Protein 4LJI (pdb70)

Organism: Thermosynechococcus vestitus (strain NIES-2133 / IAM M-273 / BP-1) (NCBI:txid197221)

InterPro domains:
  IPR009056 Cytochrome c-like domain [PS51007] (68-159)
  IPR016003 Photosystem II extrinsic protein V, cytochrome c-550 precursor-like [PIRSF005890] (13-166)
  IPR029490 Cytochrome c-550 domain [PF14495] (50-169)
  IPR036909 Cytochrome c-like domain superfamily [G3DSA:1.10.760.10] (35-175)
  IPR036909 Cytochrome c-like domain superfamily [SSF46626] (62-166)

Solvent-accessible surface area: 14105 Å² total; per-residue (Å²): 142,48,59,43,95,53,0,66,93,90,0,122,3,97,106,73,17,88,9,55,36,24,136,171,71,86,76,76,69,4,53,3,56,39,0,7,156,0,29,120,27,8,47,71,22,23,48,13,34,25,33,46,0,10,15,69,92,68,90,133,34,8,20,17,59,172,21,9,113,44,5,74,97,63,18,22,13,4,56,25,10,25,65,33,28,54,24,0,65,34,70,86,28,88,107,66,23,183,101,43,71,118,5,54,122,143,134,7,67,67,117,70,2,40,19,5,3,0,5,16,8,41,0,15,59,37,10,98,56,22,11,130,110,112,65,42,94,58,0,66,102,86,0,150,3,103,114,79,19,125,9,54,28,36,139,204,67,106,81,76,76,2,49,3,73,28,0,23,90,0,33,155,16,8,35,52,12,20,75,12,39,24,35,49,0,25,16,82,92,72,98,148,39,7,22,22,52,176,34,8,109,42,5,75,96,62,17,27,15,2,47,27,14,28,64,34,27,52,54,5,75,30,72,85,24,81,108,109,27,194,102,43,77,133,2,37,116,150,111,5,72,77,105,50,3,33,4,4,3,0,4,17,7,41,0,16,61,54,12,95,59,30,19,122

Structure (mmCIF, N/CA/C/O backbone):
data_4LJI
#
_entry.id   4LJI
#
_cell.length_a   38.421
_cell.length_b   38.430
_cell.length_c   47.779
_cell.angle_alpha   71.86
_cell.angle_beta   82.22
_cell.angle_gamma   69.38
#
_symmetry.space_group_name_H-M   'P 1'
#
loop_
_entity.id
_entity.type
_entity.pdbx_description
1 polymer 'Cytochrome c-550-like protein'
2 non-polymer 'HEME C'
3 non-polymer 'CHLORIDE ION'
4 water water
#
loop_
_atom_site.group_PDB
_atom_site.id
_atom_site.type_symbol
_atom_site.label_atom_id
_atom_site.label_alt_id
_atom_site.label_comp_id
_atom_site.label_asym_id
_atom_site.label_entity_id
_atom_site.label_seq_id
_atom_site.pdbx_PDB_ins_code
_atom_site.Cartn_x
_atom_site.Cartn_y
_atom_site.Cartn_z
_atom_site.occupancy
_atom_site.B_iso_or_equiv
_atom_site.auth_seq_id
_atom_site.auth_comp_id
_atom_site.auth_asym_id
_atom_site.auth_atom_id
_atom_site.pdbx_PDB_model_num
ATOM 1 N N . ALA A 1 2 ? -21.037 -8.931 5.698 1.00 46.47 2 ALA A N 1
ATOM 2 C CA . ALA A 1 2 ? -20.280 -7.888 5.014 1.00 43.28 2 ALA A CA 1
ATOM 3 C C . ALA A 1 2 ? -20.674 -6.501 5.508 1.00 45.46 2 ALA A C 1
ATOM 4 O O . ALA A 1 2 ? -20.065 -5.505 5.120 1.00 51.66 2 ALA A O 1
ATOM 6 N N . GLY A 1 3 ? -21.689 -6.440 6.371 1.00 48.48 3 GLY A N 1
ATOM 7 C CA . GLY A 1 3 ? -22.191 -5.176 6.889 1.00 44.77 3 GLY A CA 1
ATOM 8 C C . GLY A 1 3 ? -21.307 -4.561 7.962 1.00 41.39 3 GLY A C 1
ATOM 9 O O . GLY A 1 3 ? -20.916 -3.392 7.877 1.00 38.04 3 GLY A O 1
ATOM 10 N N . VAL A 1 4 ? -21.008 -5.345 8.991 1.00 36.59 4 VAL A N 1
ATOM 11 C CA . VAL A 1 4 ? -20.009 -4.951 9.979 1.00 34.49 4 VAL A CA 1
ATOM 12 C C . VAL A 1 4 ? -18.900 -5.995 10.009 1.00 31.88 4 VAL A C 1
ATOM 13 O O . VAL A 1 4 ? -19.156 -7.191 10.155 1.00 35.54 4 VAL A O 1
ATOM 17 N N . ASP A 1 5 ? -17.663 -5.553 9.869 1.00 30.17 5 ASP A N 1
ATOM 18 C CA A ASP A 1 5 ? -16.523 -6.470 9.877 0.37 29.33 5 ASP A CA 1
ATOM 19 C CA B ASP A 1 5 ? -16.561 -6.497 9.872 0.63 29.54 5 ASP A CA 1
ATOM 20 C C . ASP A 1 5 ? -16.176 -6.897 11.300 1.00 25.88 5 ASP A C 1
ATOM 21 O O . ASP A 1 5 ? -16.274 -6.104 12.230 1.00 27.28 5 ASP A O 1
ATOM 30 N N . ASN A 1 6 ? -15.767 -8.156 11.467 1.00 30.68 6 ASN A N 1
ATOM 31 C CA . ASN A 1 6 ? -15.428 -8.675 12.789 1.00 33.73 6 ASN A CA 1
ATOM 32 C C . ASN A 1 6 ? -14.343 -7.858 13.471 1.00 25.97 6 ASN A C 1
ATOM 33 O O . ASN A 1 6 ? -14.397 -7.651 14.675 1.00 27.37 6 ASN A O 1
ATOM 38 N N . TYR A 1 7 ? -13.377 -7.382 12.692 1.00 26.21 7 TYR A N 1
ATOM 39 C CA . TYR A 1 7 ? -12.290 -6.577 13.250 1.00 25.57 7 TYR A CA 1
ATOM 40 C C . TYR A 1 7 ? -12.814 -5.389 14.044 1.00 24.63 7 TYR A C 1
ATOM 41 O O . TYR A 1 7 ? -12.276 -5.044 15.085 1.00 23.65 7 TYR A O 1
ATOM 50 N N . VAL A 1 8 ? -13.876 -4.774 13.542 1.00 22.37 8 VAL A N 1
ATOM 51 C CA . VAL A 1 8 ? -14.496 -3.643 14.225 1.00 22.93 8 VAL A CA 1
ATOM 52 C C . VAL A 1 8 ? -15.203 -4.023 15.545 1.00 26.44 8 VAL A C 1
ATOM 53 O O . VAL A 1 8 ? -15.124 -3.300 16.554 1.00 24.01 8 VAL A O 1
ATOM 57 N N . ILE A 1 9 ? -15.917 -5.144 15.540 1.00 27.70 9 ILE A N 1
ATOM 58 C CA . ILE A 1 9 ? -16.578 -5.616 16.756 1.00 33.10 9 ILE A CA 1
ATOM 59 C C . ILE A 1 9 ? -15.558 -6.022 17.823 1.00 30.06 9 ILE A C 1
ATOM 60 O O . ILE A 1 9 ? -15.623 -5.553 18.958 1.00 30.66 9 ILE A O 1
ATOM 65 N N . GLN A 1 10 ? -14.614 -6.883 17.439 1.00 26.74 10 GLN A N 1
ATOM 66 C CA . GLN A 1 10 ? -13.698 -7.531 18.382 1.00 31.76 10 GLN A CA 1
ATOM 67 C C . GLN A 1 10 ? -12.447 -6.714 18.722 1.00 30.01 10 GLN A C 1
ATOM 68 O O . GLN A 1 10 ? -11.963 -6.742 19.857 1.00 38.16 10 GLN A O 1
ATOM 74 N N . TYR A 1 11 ? -11.925 -5.978 17.754 1.00 26.15 11 TYR A N 1
ATOM 75 C CA . TYR A 1 11 ? -10.669 -5.286 17.966 1.00 27.88 11 TYR A CA 1
ATOM 76 C C . TYR A 1 11 ? -10.828 -3.776 18.131 1.00 23.76 11 TYR A C 1
ATOM 77 O O . TYR A 1 11 ? -10.067 -3.145 18.865 1.00 21.96 11 TYR A O 1
ATOM 86 N N . LEU A 1 12 ? -11.825 -3.189 17.473 1.00 23.69 12 LEU A N 1
ATOM 87 C CA . LEU A 1 12 ? -12.165 -1.796 17.745 1.00 21.01 12 LEU A CA 1
ATOM 88 C C . LEU A 1 12 ? -13.234 -1.656 18.821 1.00 25.20 12 LEU A C 1
ATOM 89 O O . LEU A 1 12 ? -13.540 -0.538 19.251 1.00 25.14 12 LEU A O 1
ATOM 94 N N . LYS A 1 13 ? -13.799 -2.788 19.244 1.00 27.16 13 LYS A N 1
ATOM 95 C CA . LYS A 1 13 ? -14.801 -2.831 20.312 1.00 27.35 13 LYS A CA 1
ATOM 96 C C . LYS A 1 13 ? -15.937 -1.839 20.088 1.00 26.02 13 LYS A C 1
ATOM 97 O O . LYS A 1 13 ? -16.267 -1.057 20.975 1.00 28.75 13 LYS A O 1
ATOM 103 N N . VAL A 1 14 ? -16.508 -1.873 18.889 1.00 24.94 14 VAL A N 1
ATOM 104 C CA . VAL A 1 14 ? -17.637 -1.014 18.539 1.00 27.29 14 VAL A CA 1
ATOM 105 C C . VAL A 1 14 ? -18.742 -1.873 17.925 1.00 33.49 14 VAL A C 1
ATOM 106 O O . VAL A 1 14 ? -18.582 -2.411 16.827 1.00 31.85 14 VAL A O 1
ATOM 110 N N . THR A 1 15 ? -19.853 -2.021 18.652 1.00 36.32 15 THR A N 1
ATOM 111 C CA . THR A 1 15 ? -20.967 -2.852 18.197 1.00 37.95 15 THR A CA 1
ATOM 112 C C . THR A 1 15 ? -22.084 -1.967 17.663 1.00 35.88 15 THR A C 1
ATOM 113 O O . THR A 1 15 ? -22.677 -2.253 16.624 1.00 35.29 15 THR A O 1
ATOM 117 N N . ASP A 1 16 ? -22.351 -0.886 18.392 1.00 35.74 16 ASP A N 1
ATOM 118 C CA . ASP A 1 16 ? -23.381 0.083 18.033 1.00 34.79 16 ASP A CA 1
ATOM 119 C C . ASP A 1 16 ? -22.758 1.348 17.448 1.00 26.58 16 ASP A C 1
ATOM 120 O O . ASP A 1 16 ? -22.646 1.516 16.231 1.00 24.67 16 ASP A O 1
ATOM 125 N N . THR A 1 17 ? -22.398 2.260 18.341 1.00 30.41 17 THR A N 1
ATOM 126 C CA . THR A 1 17 ? -21.787 3.514 17.954 1.00 20.38 17 THR A CA 1
ATOM 127 C C . THR A 1 17 ? -20.626 3.812 18.874 1.00 19.76 17 THR A C 1
ATOM 128 O O . THR A 1 17 ? -20.476 3.205 19.932 1.00 24.78 17 THR A O 1
ATOM 132 N N . VAL A 1 18 ? -19.833 4.793 18.479 1.00 19.11 18 VAL A N 1
ATOM 133 C CA . VAL A 1 18 ? -18.714 5.263 19.274 1.00 19.00 18 VAL A CA 1
ATOM 134 C C . VAL A 1 18 ? -18.691 6.770 19.055 1.00 23.57 18 VAL A C 1
ATOM 135 O O . VAL A 1 18 ? -19.146 7.251 18.012 1.00 23.96 18 VAL A O 1
ATOM 139 N N . GLU A 1 19 ? -18.172 7.515 20.031 1.00 22.33 19 GLU A N 1
ATOM 140 C CA . GLU A 1 19 ? -18.038 8.961 19.897 1.00 19.89 19 GLU A CA 1
ATOM 141 C C . GLU A 1 19 ? -16.583 9.345 19.718 1.00 18.69 19 GLU A C 1
ATOM 142 O O . GLU A 1 19 ? -15.747 9.001 20.575 1.00 20.92 19 GLU A O 1
ATOM 148 N N . LEU A 1 20 ? -16.255 10.042 18.623 1.00 18.61 20 LEU A N 1
ATOM 149 C CA . LEU A 1 20 ? -14.848 10.396 18.381 1.00 19.98 20 LEU A CA 1
ATOM 150 C C . LEU A 1 20 ? -14.630 11.885 18.284 1.00 17.46 20 LEU A C 1
ATOM 151 O O . LEU A 1 20 ? -15.501 12.612 17.812 1.00 21.70 20 LEU A O 1
ATOM 156 N N . PRO A 1 21 ? -13.468 12.360 18.772 1.00 21.25 21 PRO A N 1
ATOM 157 C CA . PRO A 1 21 ? -13.189 13.797 18.766 1.00 25.42 21 PRO A CA 1
ATOM 158 C C . PRO A 1 21 ? -13.229 14.348 17.365 1.00 22.94 21 PRO A C 1
ATOM 159 O O . PRO A 1 21 ? -12.419 13.964 16.506 1.00 19.19 2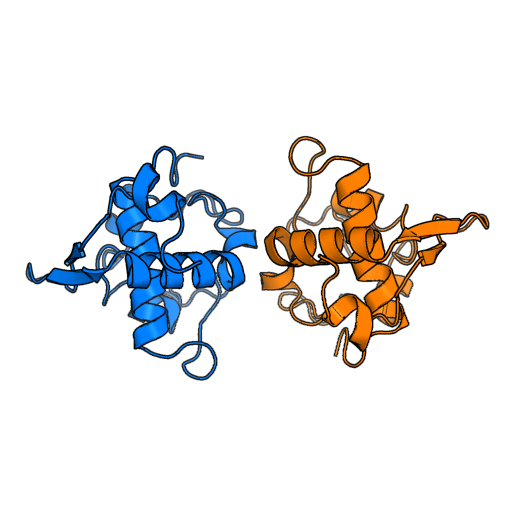1 PRO A O 1
ATOM 163 N N . VAL A 1 22 ? -14.135 15.269 17.133 1.00 24.36 22 VAL A N 1
ATOM 164 C CA . VAL A 1 22 ? -14.269 15.804 15.803 1.00 20.97 22 VAL A CA 1
ATOM 165 C C . VAL A 1 22 ? -13.380 17.042 15.634 1.00 20.34 22 VAL A C 1
ATOM 166 O O . VAL A 1 22 ? -12.885 17.306 14.545 1.00 23.70 22 VAL A O 1
ATOM 170 N N . ASN A 1 23 ? -13.123 17.760 16.726 1.00 18.97 23 ASN A N 1
ATOM 171 C CA . ASN A 1 23 ? -12.202 18.897 16.715 1.00 24.83 23 ASN A CA 1
ATOM 172 C C . ASN A 1 23 ? -11.547 19.126 18.065 1.00 29.51 23 ASN A C 1
ATOM 173 O O . ASN A 1 23 ? -11.832 18.416 19.028 1.00 32.14 23 ASN A O 1
ATOM 178 N N . ASP A 1 24 ? -10.702 20.149 18.153 1.00 37.30 24 ASP A N 1
ATOM 179 C CA . ASP A 1 24 ? -9.936 20.359 19.382 1.00 42.24 24 ASP A CA 1
ATOM 180 C C . ASP A 1 24 ? -10.715 20.970 20.561 1.00 48.44 24 ASP A C 1
ATOM 181 O O . ASP A 1 24 ? -10.190 21.039 21.668 1.00 53.33 24 ASP A O 1
ATOM 186 N N . ARG A 1 25 ? -11.959 21.390 20.338 1.00 49.45 25 ARG A N 1
ATOM 187 C CA . ARG A 1 25 ? -12.737 22.019 21.409 1.00 50.19 25 ARG A CA 1
ATOM 188 C C . ARG A 1 25 ? -13.746 21.084 22.085 1.00 55.71 25 ARG A C 1
ATOM 189 O O . ARG A 1 25 ? -14.854 21.502 22.445 1.00 59.48 25 ARG A O 1
ATOM 197 N N . GLY A 1 26 ? -13.352 19.824 22.260 1.00 54.72 26 GLY A N 1
ATOM 198 C CA . GLY A 1 26 ? -14.116 18.878 23.058 1.00 53.48 26 GLY A CA 1
ATOM 199 C C . GLY A 1 26 ? -15.330 18.242 22.400 1.00 50.02 26 GLY A C 1
ATOM 200 O O . GLY A 1 26 ? -16.028 17.440 23.024 1.00 53.53 26 GLY A O 1
ATOM 201 N N . GLU A 1 27 ? -15.591 18.587 21.144 1.00 38.45 27 GLU A N 1
ATOM 202 C CA . GLU A 1 27 ? -16.777 18.076 20.461 1.00 35.82 27 GLU A CA 1
ATOM 203 C C . GLU A 1 27 ? -16.535 16.709 19.827 1.00 29.81 27 GLU A C 1
ATOM 204 O O . GLU A 1 27 ? -15.483 16.467 19.244 1.00 30.32 27 GLU A O 1
ATOM 210 N N . THR A 1 28 ? -17.521 15.825 19.948 1.00 30.30 28 THR A N 1
ATOM 211 C CA . THR A 1 28 ? -17.440 14.504 19.354 1.00 30.15 28 THR A C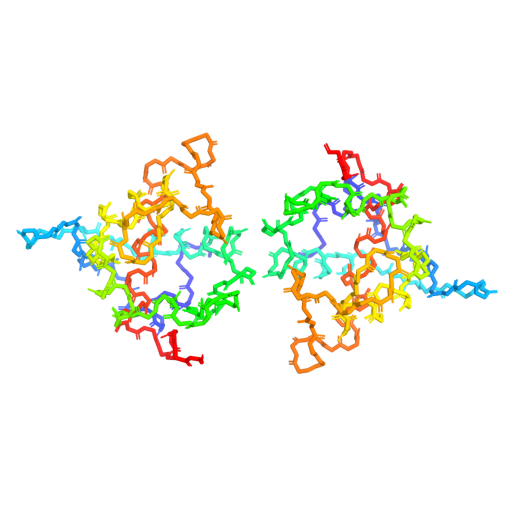A 1
ATOM 212 C C . THR A 1 28 ? -18.493 14.292 18.272 1.00 30.82 28 THR A C 1
ATOM 213 O O . THR A 1 28 ? -19.510 14.942 18.243 1.00 26.82 28 THR A O 1
ATOM 217 N N . LYS A 1 29 ? -18.219 13.354 17.383 1.00 24.77 29 LYS A N 1
ATOM 218 C CA . LYS A 1 29 ? -19.158 12.947 16.357 1.00 22.45 29 LYS A CA 1
ATOM 219 C C . LYS A 1 29 ? -19.449 11.470 16.526 1.00 21.31 29 LYS A C 1
ATOM 220 O O . LYS A 1 29 ? -18.548 10.677 16.874 1.00 20.66 29 LYS A O 1
ATOM 226 N N . THR A 1 30 ? -20.678 11.091 16.235 1.00 21.58 30 THR A N 1
ATOM 227 C CA . THR A 1 30 ? -21.132 9.723 16.391 1.00 26.06 30 THR A CA 1
ATOM 228 C C . THR A 1 30 ? -20.834 8.891 15.133 1.00 28.16 30 THR A C 1
ATOM 229 O O . THR A 1 30 ? -21.329 9.211 14.047 1.00 28.16 30 THR A O 1
ATOM 233 N N . PHE A 1 31 ? -20.024 7.839 15.282 1.00 25.67 31 PHE A N 1
ATOM 234 C CA . PHE A 1 31 ? -19.782 6.888 14.196 1.00 22.02 31 PHE A CA 1
ATOM 235 C C . PHE A 1 31 ? -20.323 5.513 14.537 1.00 25.77 31 PHE A C 1
ATOM 236 O O . PHE A 1 31 ? -20.167 5.024 15.661 1.00 25.68 31 PHE A O 1
ATOM 244 N N . THR A 1 32 ? -20.941 4.878 13.548 1.00 25.14 32 THR A N 1
ATOM 245 C CA . THR A 1 32 ? -21.505 3.551 13.743 1.00 21.94 32 THR A CA 1
ATOM 246 C C . THR A 1 32 ? -20.469 2.503 13.396 1.00 19.88 32 THR A C 1
ATOM 247 O O . THR A 1 32 ? -19.449 2.820 12.813 1.00 18.83 32 THR A O 1
ATOM 251 N N . ALA A 1 33 ? -20.749 1.256 13.759 1.00 18.50 33 ALA A N 1
ATOM 252 C CA . ALA A 1 33 ? -19.896 0.127 13.425 1.00 17.89 33 ALA A CA 1
ATOM 253 C C . ALA A 1 33 ? -19.760 -0.053 11.903 1.00 20.16 33 ALA A C 1
ATOM 254 O O . ALA A 1 33 ? -18.697 -0.439 11.373 1.00 24.26 33 ALA A O 1
ATOM 256 N N . VAL A 1 34 ? -20.834 0.252 11.189 1.00 21.45 34 VAL A N 1
ATOM 257 C CA . VAL A 1 34 ? -20.816 0.219 9.739 1.00 23.79 34 VAL A CA 1
ATOM 258 C C . VAL A 1 34 ? -19.907 1.309 9.151 1.00 24.24 34 VAL A C 1
ATOM 259 O O . VAL A 1 34 ? -19.131 1.044 8.234 1.00 21.24 34 VAL A O 1
ATOM 263 N N . ASP A 1 35 ? -19.970 2.515 9.713 1.00 17.94 35 ASP A N 1
ATOM 264 C CA . ASP A 1 35 ? -19.052 3.590 9.347 1.00 16.31 35 ASP A CA 1
ATOM 265 C C . ASP A 1 35 ? -17.582 3.133 9.484 1.00 18.91 35 ASP A C 1
ATOM 266 O O . ASP A 1 35 ? -16.776 3.392 8.613 1.00 17.38 35 ASP A O 1
ATOM 271 N N . LEU A 1 36 ? -17.236 2.530 10.621 1.00 18.83 36 LEU A N 1
ATOM 272 C CA . LEU A 1 36 ? -15.849 2.111 10.866 1.00 16.33 36 LEU A CA 1
ATOM 273 C C . LEU A 1 36 ? -15.452 0.958 9.968 1.00 19.27 36 LEU A C 1
ATOM 274 O O . LEU A 1 36 ? -14.295 0.861 9.569 1.00 16.87 36 LEU A O 1
ATOM 279 N N . THR A 1 37 ? -16.407 0.085 9.641 1.00 16.37 37 THR A N 1
ATOM 280 C CA . THR A 1 37 ? -16.156 -0.979 8.670 1.00 16.82 37 THR A CA 1
ATOM 281 C C . THR A 1 37 ? -15.834 -0.403 7.312 1.00 16.89 37 THR A C 1
ATOM 282 O O . THR A 1 37 ? -14.928 -0.903 6.608 1.00 14.29 37 THR A O 1
ATOM 286 N N . ARG A 1 38 ? -16.535 0.672 6.951 1.00 18.13 38 ARG A N 1
ATOM 287 C CA . ARG A 1 38 ? -16.294 1.317 5.654 1.00 16.75 38 ARG A CA 1
ATOM 288 C C . ARG A 1 38 ? -14.944 2.031 5.636 1.00 13.26 38 ARG A C 1
ATOM 289 O O . ARG A 1 38 ? -14.180 1.990 4.658 1.00 14.67 38 ARG A O 1
ATOM 297 N N . GLY A 1 39 ? -14.586 2.597 6.785 1.00 13.12 39 GLY A N 1
ATOM 298 C CA . GLY A 1 39 ? -13.319 3.287 6.934 1.00 12.51 39 GLY A CA 1
ATOM 299 C C . GLY A 1 39 ? -12.165 2.288 6.876 1.00 11.92 39 GLY A C 1
ATOM 300 O O . GLY A 1 39 ? -11.115 2.560 6.243 1.00 14.80 39 GLY A O 1
ATOM 301 N N . LYS A 1 40 ? -12.354 1.120 7.504 1.00 14.14 40 LYS A N 1
ATOM 302 C CA . LYS A 1 40 ? -11.354 0.024 7.470 1.00 13.46 40 LYS A CA 1
ATOM 303 C C . LYS A 1 40 ? -11.111 -0.415 6.036 1.00 15.49 40 LYS A C 1
ATOM 304 O O . LYS A 1 40 ? -9.971 -0.514 5.590 1.00 13.19 40 LYS A O 1
ATOM 310 N N . ARG A 1 41 ? -12.197 -0.622 5.302 1.00 15.19 41 ARG A N 1
ATOM 311 C CA . ARG A 1 41 ? -12.072 -1.004 3.902 1.00 17.60 41 ARG A CA 1
ATOM 312 C C . ARG A 1 41 ? -11.295 0.042 3.094 1.00 18.92 41 ARG A C 1
ATOM 313 O O . ARG A 1 41 ? -10.453 -0.297 2.269 1.00 18.35 41 ARG A O 1
ATOM 321 N N . LEU A 1 42 ? -11.580 1.325 3.313 1.00 11.84 42 LEU A N 1
ATOM 322 C CA . LEU A 1 42 ? -10.814 2.366 2.649 1.00 11.16 42 LEU A CA 1
ATOM 323 C C . LEU A 1 42 ? -9.346 2.344 3.026 1.00 17.49 42 LEU A C 1
ATOM 324 O O . LEU A 1 42 ? -8.486 2.607 2.205 1.00 15.16 42 LEU A O 1
ATOM 329 N N . PHE A 1 43 ? -9.050 2.035 4.283 1.00 15.39 43 PHE A N 1
ATOM 330 C CA . PHE A 1 43 ? -7.671 1.984 4.706 1.00 16.42 43 PHE A CA 1
ATOM 331 C C . PHE A 1 43 ? -6.968 0.807 4.007 1.00 14.20 43 PHE A C 1
ATOM 332 O O . PHE A 1 43 ? -5.855 0.936 3.524 1.00 15.07 43 PHE A O 1
ATOM 340 N N . GLU A 1 44 ? -7.628 -0.346 4.013 1.00 15.14 44 GLU A N 1
ATOM 341 C CA . GLU A 1 44 ? -7.053 -1.549 3.407 1.00 17.00 44 GLU A CA 1
ATOM 342 C C . GLU A 1 44 ? -6.790 -1.346 1.930 1.00 20.72 44 GLU A C 1
ATOM 343 O O . GLU A 1 44 ? -5.854 -1.934 1.392 1.00 22.04 44 GLU A O 1
ATOM 349 N N . GLU A 1 45 ? -7.602 -0.515 1.272 1.00 20.05 45 GLU A N 1
ATOM 350 C CA . GLU A 1 45 ? -7.472 -0.343 -0.174 1.00 21.22 45 GLU A CA 1
ATOM 351 C C . GLU A 1 45 ? -6.455 0.711 -0.580 1.00 25.78 45 GLU A C 1
ATOM 352 O O . GLU A 1 45 ? -5.841 0.619 -1.652 1.00 24.18 45 GLU A O 1
ATOM 358 N N . ASN A 1 46 ? -6.233 1.689 0.289 1.00 15.61 46 ASN A N 1
ATOM 359 C CA . ASN A 1 46 ? -5.498 2.885 -0.099 1.00 13.81 46 ASN A CA 1
ATOM 360 C C . ASN A 1 46 ? -4.232 3.166 0.672 1.00 13.47 46 ASN A C 1
ATOM 361 O O . ASN A 1 46 ? -3.430 4.006 0.237 1.00 14.72 46 ASN A O 1
ATOM 366 N N . CYS A 1 47 ? -4.093 2.544 1.839 1.00 15.30 47 CYS A N 1
ATOM 367 C CA . CYS A 1 47 ? -3.082 2.983 2.800 1.00 13.45 47 CYS A CA 1
ATOM 368 C C . CYS A 1 47 ? -2.205 1.859 3.334 1.00 14.38 47 CYS A C 1
ATOM 369 O O . CYS A 1 47 ? -1.171 2.114 3.968 1.00 13.57 47 CYS A O 1
ATOM 372 N N . LYS A 1 48 ? -2.641 0.623 3.127 1.00 15.59 48 LYS A N 1
ATOM 373 C CA . LYS A 1 48 ? -2.036 -0.520 3.819 1.00 15.59 48 LYS A CA 1
ATOM 374 C C . LYS A 1 48 ? -0.603 -0.872 3.399 1.00 13.87 48 LYS A C 1
ATOM 375 O O . LYS A 1 48 ? 0.109 -1.501 4.160 1.00 18.57 48 LYS A O 1
ATOM 381 N N . ASN A 1 49 ? -0.182 -0.497 2.194 1.00 16.10 49 ASN A N 1
ATOM 382 C CA . ASN A 1 49 ? 1.189 -0.845 1.798 1.00 17.79 49 ASN A CA 1
ATOM 383 C C . ASN A 1 49 ? 2.186 -0.165 2.743 1.00 14.88 49 ASN A C 1
ATOM 384 O O . ASN A 1 49 ? 3.238 -0.699 3.014 1.00 14.33 49 ASN A O 1
ATOM 389 N N . CYS A 1 50 ? 1.856 1.052 3.221 1.00 12.06 50 CYS A N 1
ATOM 390 C CA . CYS A 1 50 ? 2.783 1.795 4.059 1.00 10.37 50 CYS A CA 1
ATOM 391 C C . CYS A 1 50 ? 2.446 1.773 5.527 1.00 10.69 50 CYS A C 1
ATOM 392 O O . CYS A 1 50 ? 3.298 2.045 6.375 1.00 12.13 50 CYS A O 1
ATOM 395 N N . HIS A 1 51 ? 1.184 1.491 5.831 1.00 14.79 51 HIS A N 1
ATOM 396 C CA . HIS A 1 51 ? 0.711 1.735 7.210 1.00 10.87 51 HIS A CA 1
ATOM 397 C C . HIS A 1 51 ? 0.108 0.498 7.807 1.00 19.77 51 HIS A C 1
ATOM 398 O O . HIS A 1 51 ? -0.646 0.575 8.777 1.00 14.82 51 HIS A O 1
ATOM 405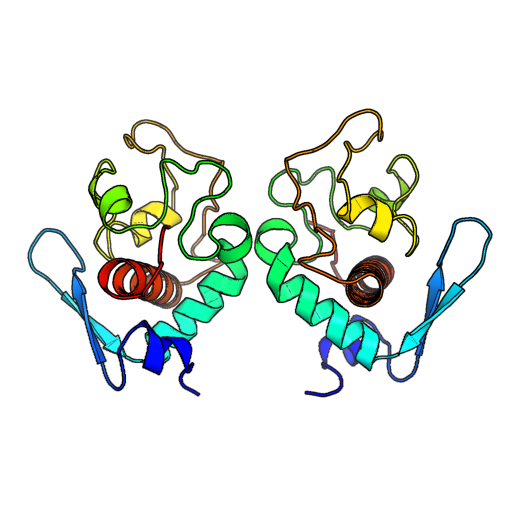 N N . VAL A 1 52 ? 0.429 -0.654 7.231 1.00 15.50 52 VAL A N 1
ATOM 406 C CA . VAL A 1 52 ? 0.011 -1.934 7.829 1.00 15.73 52 VAL A CA 1
ATOM 407 C C . VAL A 1 52 ? 0.201 -1.988 9.354 1.00 17.65 52 VAL A C 1
ATOM 408 O O . VAL A 1 52 ? 1.253 -1.631 9.883 1.00 19.18 52 VAL A O 1
ATOM 412 N N . GLY A 1 53 ? -0.877 -2.375 10.036 1.00 19.03 53 GLY A N 1
ATOM 413 C CA . GLY A 1 53 ? -0.931 -2.417 11.494 1.00 19.25 53 GLY A CA 1
ATOM 414 C C . GLY A 1 53 ? -0.646 -1.137 12.243 1.00 16.49 53 GLY A C 1
ATOM 415 O O . GLY A 1 53 ? -0.275 -1.179 13.430 1.00 15.84 53 GLY A O 1
ATOM 416 N N . GLY A 1 54 ? -0.822 0.005 11.580 1.00 18.22 54 GLY A N 1
ATOM 417 C CA . GLY A 1 54 ? -0.560 1.281 12.221 1.00 14.96 54 GLY A CA 1
ATOM 418 C C . GLY A 1 54 ? 0.881 1.742 12.202 1.00 18.28 54 GLY A C 1
ATOM 419 O O . GLY A 1 54 ? 1.203 2.812 12.716 1.00 19.55 54 GLY A O 1
ATOM 420 N N . SER A 1 55 ? 1.751 0.941 11.600 1.00 17.80 55 SER A N 1
ATOM 421 C CA . SER A 1 55 ? 3.122 1.367 11.388 1.00 19.57 55 SER A CA 1
ATOM 422 C C . SER A 1 55 ? 3.192 2.459 10.318 1.00 16.92 55 SER A C 1
ATOM 423 O O . SER A 1 55 ? 2.180 2.829 9.705 1.00 16.79 55 SER A O 1
ATOM 426 N N . THR A 1 56 ? 4.402 2.969 10.100 1.00 18.07 56 THR A N 1
ATOM 427 C CA . THR A 1 56 ? 4.706 3.742 8.906 1.00 15.92 56 THR A CA 1
ATOM 428 C C . THR A 1 56 ? 6.003 3.195 8.331 1.00 15.60 56 THR A C 1
ATOM 429 O O . THR A 1 56 ? 7.065 3.538 8.808 1.00 21.54 56 THR A O 1
ATOM 433 N N . LEU A 1 57 ? 5.898 2.365 7.311 1.00 15.77 57 LEU A N 1
ATOM 434 C CA . LEU A 1 57 ? 7.075 1.623 6.837 1.00 19.77 57 LEU A CA 1
ATOM 435 C C . LEU A 1 57 ? 8.214 2.538 6.339 1.00 20.51 57 LEU A C 1
ATOM 436 O O . LEU A 1 57 ? 9.386 2.306 6.680 1.00 21.24 57 LEU A O 1
ATOM 441 N N . PRO A 1 58 ? 7.889 3.586 5.557 1.00 22.03 58 PRO A N 1
ATOM 442 C CA . PRO A 1 58 ? 8.995 4.433 5.082 1.00 20.28 58 PRO A CA 1
ATOM 443 C C . PRO A 1 58 ? 9.532 5.465 6.078 1.00 24.22 58 PRO A C 1
ATOM 444 O O . PRO A 1 58 ? 10.584 6.054 5.829 1.00 30.53 58 PRO A O 1
ATOM 448 N N . ASN A 1 59 ? 8.821 5.703 7.175 1.00 21.83 59 ASN A N 1
ATOM 449 C CA . ASN A 1 59 ? 9.372 6.494 8.274 1.00 20.71 59 ASN A CA 1
ATOM 450 C C . ASN A 1 59 ? 8.763 6.043 9.593 1.00 23.14 59 ASN A C 1
ATOM 451 O O . ASN A 1 59 ? 7.776 6.618 10.042 1.00 22.92 59 ASN A O 1
ATOM 456 N N . PRO A 1 60 ? 9.330 4.998 10.211 1.00 22.00 60 PRO A N 1
ATOM 457 C CA . PRO A 1 60 ? 8.703 4.418 11.411 1.00 25.37 60 PRO A CA 1
ATOM 458 C C . PRO A 1 60 ? 8.613 5.360 12.630 1.00 17.42 60 PRO A C 1
ATOM 459 O O . PRO A 1 60 ? 7.840 5.092 13.558 1.00 23.03 60 PRO A O 1
ATOM 463 N N . LEU A 1 61 ? 9.350 6.466 12.595 1.00 21.50 61 LEU A N 1
ATOM 464 C CA . LEU A 1 61 ? 9.317 7.482 13.660 1.00 20.42 61 LEU A CA 1
ATOM 465 C C . LEU A 1 61 ? 8.017 8.309 13.629 1.00 19.92 61 LEU A C 1
ATOM 466 O O . LEU A 1 61 ? 7.635 8.946 14.616 1.00 22.82 61 LEU A O 1
ATOM 471 N N . VAL A 1 62 ? 7.330 8.285 12.498 1.00 20.20 62 VAL A N 1
ATOM 472 C CA . VAL A 1 62 ? 6.043 8.978 12.369 1.00 22.15 62 VAL A CA 1
ATOM 473 C C . VAL A 1 62 ? 4.927 7.959 12.039 1.00 16.33 62 VAL A C 1
ATOM 474 O O . VAL A 1 62 ? 4.433 7.889 10.898 1.00 18.11 62 VAL A O 1
ATOM 478 N N . SER A 1 63 ? 4.535 7.174 13.048 1.00 14.40 63 SER A N 1
ATOM 479 C CA . SER A 1 63 ? 3.575 6.090 12.868 1.00 14.26 63 SER A CA 1
ATOM 480 C C . SER A 1 63 ? 2.133 6.572 13.059 1.00 16.13 63 SER A C 1
ATOM 481 O O . SER A 1 63 ? 1.902 7.775 13.270 1.00 13.75 63 SER A O 1
ATOM 484 N N . LEU A 1 64 ? 1.175 5.641 13.003 1.00 15.46 64 LEU A N 1
ATOM 485 C CA . LEU A 1 64 ? -0.222 5.970 13.267 1.00 14.66 64 LEU A CA 1
ATOM 486 C C . LEU A 1 64 ? -0.604 5.687 14.711 1.00 12.21 64 LEU A C 1
ATOM 487 O O . LEU A 1 64 ? -1.791 5.595 15.052 1.00 13.93 64 LEU A O 1
ATOM 492 N N . SER A 1 65 ? 0.405 5.552 15.584 1.00 13.66 65 SER A N 1
ATOM 493 C CA . SER A 1 65 ? 0.102 5.350 16.997 0.82 13.26 65 SER A CA 1
ATOM 494 C C . SER A 1 65 ? -0.538 6.605 17.562 1.00 14.41 65 SER A C 1
ATOM 495 O O . SER A 1 65 ? -0.277 7.706 17.032 1.00 15.10 65 SER A O 1
ATOM 498 N N . LEU A 1 66 ? -1.346 6.479 18.622 1.00 17.83 66 LEU A N 1
ATOM 499 C CA . LEU A 1 66 ? -1.988 7.664 19.212 1.00 18.62 66 LEU A CA 1
ATOM 500 C C . LEU A 1 66 ? -0.941 8.648 19.719 1.00 17.20 66 LEU A C 1
ATOM 501 O O . LEU A 1 66 ? -1.100 9.855 19.591 1.00 17.40 66 LEU A O 1
ATOM 506 N N . LYS A 1 67 ? 0.146 8.118 20.284 1.00 19.49 67 LYS A N 1
ATOM 507 C CA . LYS A 1 67 ? 1.262 8.957 20.712 1.00 18.81 67 LYS A CA 1
ATOM 508 C C . LYS A 1 67 ? 1.812 9.823 19.572 1.00 18.20 67 LYS A C 1
ATOM 509 O O . LYS A 1 67 ? 2.001 11.040 19.727 1.00 18.58 67 LYS A O 1
ATOM 515 N N . ASP A 1 68 ? 2.062 9.210 18.418 1.00 16.71 68 ASP A N 1
ATOM 516 C CA . ASP A 1 68 ? 2.675 9.914 17.300 1.00 15.33 68 ASP A CA 1
ATOM 517 C C . ASP A 1 68 ? 1.671 10.911 16.693 1.00 14.47 68 ASP A C 1
ATOM 518 O O . ASP A 1 68 ? 2.014 12.050 16.397 1.00 17.67 68 ASP A O 1
ATOM 523 N N . LEU A 1 69 ? 0.428 10.481 16.577 1.00 14.67 69 LEU A N 1
ATOM 524 C CA . LEU A 1 69 ? -0.615 11.377 16.107 1.00 15.50 69 LEU A CA 1
ATOM 525 C C . LEU A 1 69 ? -0.757 12.598 16.992 1.00 14.90 69 LEU A C 1
ATOM 526 O O . LEU A 1 69 ? -0.831 13.731 16.492 1.00 17.08 69 LEU A O 1
ATOM 531 N N . LYS A 1 70 ? -0.781 12.394 18.309 1.00 16.94 70 LYS A N 1
ATOM 532 C CA . LYS A 1 70 ? -0.977 13.527 19.214 1.00 15.18 70 LYS A CA 1
ATOM 533 C C . LYS A 1 70 ? 0.229 14.467 19.263 1.00 19.77 70 LYS A C 1
ATOM 534 O O . LYS A 1 70 ? 0.092 15.623 19.692 1.00 19.41 70 LYS A O 1
ATOM 540 N N . GLY A 1 71 ? 1.394 13.973 18.843 1.00 20.65 71 GLY A N 1
ATOM 541 C CA . GLY A 1 71 ? 2.615 14.763 18.874 1.00 19.85 71 GLY A CA 1
ATOM 542 C C . GLY A 1 71 ? 2.879 15.530 17.599 1.00 21.98 71 GLY A C 1
ATOM 543 O O . GLY A 1 71 ? 3.874 16.245 17.492 1.00 23.91 71 GLY A O 1
ATOM 544 N N . ALA A 1 72 ? 1.985 15.395 16.622 1.00 18.67 72 ALA A N 1
ATOM 545 C CA . ALA A 1 72 ? 2.125 16.148 15.378 1.00 16.52 72 ALA A CA 1
ATOM 546 C C . ALA A 1 72 ? 1.727 17.606 15.586 1.00 19.53 72 ALA A C 1
ATOM 547 O O . ALA A 1 72 ? 1.120 17.945 16.595 1.00 21.23 72 ALA A O 1
ATOM 549 N N . THR A 1 73 ? 2.108 18.468 14.650 1.00 25.98 73 THR A N 1
ATOM 550 C CA . THR A 1 73 ? 1.788 19.887 14.783 1.00 26.62 73 THR A CA 1
ATOM 551 C C . THR A 1 73 ? 0.946 20.350 13.606 1.00 25.19 73 THR A C 1
ATOM 552 O O . THR A 1 73 ? 1.380 20.306 12.469 1.00 24.49 73 THR A O 1
ATOM 556 N N . PRO A 1 74 ? -0.303 20.724 13.866 1.00 21.55 74 PRO A N 1
ATOM 557 C CA . PRO A 1 74 ? -1.007 20.542 15.131 1.00 19.86 74 PRO A CA 1
ATOM 558 C C . PRO A 1 74 ? -1.302 19.047 15.294 1.00 18.60 74 PRO A C 1
ATOM 559 O O . PRO A 1 74 ? -1.049 18.269 14.334 1.00 17.27 74 PRO A O 1
ATOM 563 N N . PRO A 1 75 ? -1.772 18.634 16.481 1.00 17.92 75 PRO A N 1
ATOM 564 C CA . PRO A 1 75 ? -2.068 17.204 16.719 1.00 15.64 75 PRO A CA 1
ATOM 565 C C . PRO A 1 75 ? -3.084 16.581 15.754 1.00 17.26 75 PRO A C 1
ATOM 566 O O . PRO A 1 75 ? -4.027 17.257 15.331 1.00 19.10 75 PRO A O 1
ATOM 570 N N . ARG A 1 76 ? -2.843 15.315 15.393 1.00 16.44 76 ARG A N 1
ATOM 571 C CA . ARG A 1 76 ? -3.613 14.598 14.380 1.00 13.72 76 ARG A CA 1
ATOM 572 C C . ARG A 1 76 ? -4.498 13.567 15.056 1.00 13.50 76 ARG A C 1
ATOM 573 O O . ARG A 1 76 ? -4.536 12.378 14.702 1.00 13.04 76 ARG A O 1
ATOM 581 N N . ASP A 1 77 ? -5.216 14.047 16.069 1.00 17.41 77 ASP A N 1
ATOM 582 C CA . ASP A 1 77 ? -6.012 13.191 16.939 1.00 15.84 77 ASP A CA 1
ATOM 583 C C . ASP A 1 77 ? -7.496 13.526 16.933 1.00 17.36 77 ASP A C 1
ATOM 584 O O . ASP A 1 77 ? -8.221 13.214 17.888 1.00 15.70 77 ASP A O 1
ATOM 589 N N . THR A 1 78 ? -7.951 14.155 15.844 1.00 17.41 78 THR A N 1
ATOM 590 C CA . THR A 1 78 ? -9.364 14.492 15.663 1.00 15.59 78 THR A CA 1
ATOM 591 C C . THR A 1 78 ? -9.753 14.221 14.230 1.00 16.66 78 THR A C 1
ATOM 592 O O . THR A 1 78 ? -8.878 14.140 13.367 1.00 15.53 78 THR A O 1
ATOM 596 N N . ILE A 1 79 ? -11.048 14.062 13.964 1.00 14.77 79 ILE A N 1
ATOM 597 C CA . ILE A 1 79 ? -11.516 13.857 12.589 1.00 15.70 79 ILE A CA 1
ATOM 598 C C . ILE A 1 79 ? -11.075 15.006 11.677 1.00 14.95 79 ILE A C 1
ATOM 599 O O . ILE A 1 79 ? -10.559 14.772 10.579 1.00 14.60 79 ILE A O 1
ATOM 604 N N . ALA A 1 80 ? -11.298 16.254 12.110 1.00 18.92 80 ALA A N 1
ATOM 605 C CA . ALA A 1 80 ? -10.970 17.382 11.255 1.00 17.72 80 ALA A CA 1
ATOM 606 C C . ALA A 1 80 ? -9.480 17.460 10.942 1.00 16.86 80 ALA A C 1
ATOM 607 O O . ALA A 1 80 ? -9.081 17.782 9.807 1.00 18.85 80 ALA A O 1
ATOM 609 N N . SER A 1 81 ? -8.643 17.156 11.932 1.00 18.46 81 SER A N 1
ATOM 610 C CA A SER A 1 81 ? -7.200 17.248 11.733 0.23 17.19 81 SER A CA 1
ATOM 611 C CA B SER A 1 81 ? -7.201 17.265 11.721 0.77 17.25 81 SER A CA 1
ATOM 612 C C . SER A 1 81 ? -6.681 16.157 10.803 1.00 15.30 81 SER A C 1
ATOM 613 O O . SER A 1 81 ? -5.787 16.392 10.033 1.00 15.65 81 SER A O 1
ATOM 618 N N . LEU A 1 82 ? -7.280 14.975 10.871 1.00 13.79 82 LEU A N 1
ATOM 619 C CA . LEU A 1 82 ? -6.812 13.849 10.013 1.00 13.14 82 LEU A CA 1
ATOM 620 C C . LEU A 1 82 ? -7.293 14.096 8.569 1.00 15.71 82 LEU A C 1
ATOM 621 O O . LEU A 1 82 ? -6.558 13.865 7.618 1.00 15.60 82 LEU A O 1
ATOM 626 N N . VAL A 1 83 ? -8.510 14.596 8.415 1.00 14.47 83 VAL A N 1
ATOM 627 C CA . VAL A 1 83 ? -9.009 14.901 7.070 1.00 15.84 83 VAL A CA 1
ATOM 628 C C . VAL A 1 83 ? -8.135 15.987 6.409 1.00 15.05 83 VAL A C 1
ATOM 629 O O . VAL A 1 83 ? -7.667 15.813 5.254 1.00 16.57 83 VAL A O 1
ATOM 633 N N . ALA A 1 84 ? -7.849 17.053 7.149 1.00 15.06 84 ALA A N 1
ATOM 634 C CA . ALA A 1 84 ? -7.053 18.154 6.611 1.00 18.01 84 ALA A CA 1
ATOM 635 C C . ALA A 1 84 ? -5.658 17.676 6.265 1.00 21.15 84 ALA A C 1
ATOM 636 O O . ALA A 1 84 ? -5.022 18.226 5.373 1.00 18.41 84 ALA A O 1
ATOM 638 N N . PHE A 1 85 ? -5.197 16.660 6.982 1.00 19.29 85 PHE A N 1
ATOM 639 C CA . PHE A 1 85 ? -3.870 16.123 6.730 1.00 21.90 85 PHE A CA 1
ATOM 640 C C . PHE A 1 85 ? -3.911 15.383 5.411 1.00 17.26 85 PHE A C 1
ATOM 641 O O . PHE A 1 85 ? -3.068 15.590 4.542 1.00 16.83 85 PHE A O 1
ATOM 649 N N . GLN A 1 86 ? -4.932 14.562 5.235 1.00 15.26 86 GLN A N 1
ATOM 650 C CA . GLN A 1 86 ? -4.956 13.705 4.062 1.00 12.88 86 GLN A CA 1
ATOM 651 C C . GLN A 1 86 ? -5.168 14.500 2.779 1.00 16.50 86 GLN A C 1
ATOM 652 O O . GLN A 1 86 ? -4.743 14.088 1.696 1.00 19.01 86 GLN A O 1
ATOM 658 N N . ARG A 1 87 ? -5.830 15.646 2.905 1.00 18.55 87 ARG A N 1
ATOM 659 C CA . ARG A 1 87 ? -6.046 16.473 1.720 1.00 23.56 87 ARG A CA 1
ATOM 660 C C . ARG A 1 87 ? -4.733 17.079 1.219 1.00 21.92 87 ARG A C 1
ATOM 661 O O . ARG A 1 87 ? -4.545 17.308 0.001 1.00 25.24 87 ARG A O 1
ATOM 669 N N . SER A 1 88 ? -3.837 17.361 2.154 1.00 18.39 88 SER A N 1
ATOM 670 C CA . SER A 1 88 ? -2.544 17.964 1.842 1.00 21.74 88 SER A CA 1
ATOM 671 C C . SER A 1 88 ? -1.527 17.558 2.897 1.00 23.87 88 SER A C 1
ATOM 672 O O . SER A 1 88 ? -1.340 18.271 3.875 1.00 22.20 88 SER A O 1
ATOM 675 N N . PRO A 1 89 ? -0.877 16.386 2.719 1.00 20.15 89 PRO A N 1
ATOM 676 C CA . PRO A 1 89 ? 0.016 15.916 3.793 1.00 21.70 89 PRO A CA 1
ATOM 677 C C . PRO A 1 89 ? 1.179 16.848 4.113 1.00 16.66 89 PRO A C 1
ATOM 678 O O . PRO A 1 89 ? 1.794 17.416 3.204 1.00 25.00 89 PRO A O 1
ATOM 682 N N . LYS A 1 90 ? 1.463 17.034 5.400 1.00 17.10 90 LYS A N 1
ATOM 683 C CA . LYS A 1 90 ? 2.502 17.928 5.839 1.00 18.67 90 LYS A CA 1
ATOM 684 C C . LYS A 1 90 ? 3.612 17.184 6.577 1.00 21.00 90 LYS A C 1
ATOM 685 O O . LYS A 1 90 ? 3.456 16.002 6.951 1.00 22.03 90 LYS A O 1
ATOM 691 N N . SER A 1 91 ? 4.716 17.881 6.836 1.00 23.00 91 SER A N 1
ATOM 692 C CA . SER A 1 91 ? 5.772 17.296 7.670 1.00 26.17 91 SER A CA 1
ATOM 693 C C . SER A 1 91 ? 5.305 17.189 9.122 1.00 26.15 91 SER A C 1
ATOM 694 O O . SER A 1 91 ? 4.305 17.802 9.509 1.00 23.10 91 SER A O 1
ATOM 697 N N . TYR A 1 92 ? 6.017 16.414 9.932 1.00 24.30 92 TYR A N 1
ATOM 698 C CA . TYR A 1 92 ? 5.583 16.182 11.313 1.00 26.30 92 TYR A CA 1
ATOM 699 C C . TYR A 1 92 ? 5.460 17.452 12.166 1.00 28.16 92 TYR A C 1
ATOM 700 O O . TYR A 1 92 ? 4.596 17.523 13.022 1.00 26.23 92 TYR A O 1
ATOM 709 N N . ASP A 1 93 ? 6.315 18.450 11.927 1.00 31.86 93 ASP A N 1
ATOM 710 C CA . ASP A 1 93 ? 6.223 19.719 12.660 1.00 32.27 93 ASP A CA 1
ATOM 711 C C . ASP A 1 93 ? 5.248 20.672 11.979 1.00 31.82 93 ASP A C 1
ATOM 712 O O . ASP A 1 93 ? 4.977 21.779 12.475 1.00 36.42 93 ASP A O 1
ATOM 717 N N . GLY A 1 94 ? 4.737 20.232 10.830 1.00 30.44 94 GLY A N 1
ATOM 718 C CA . GLY A 1 94 ? 3.711 20.952 10.097 1.00 34.60 94 GLY A CA 1
ATOM 719 C C . GLY A 1 94 ? 4.209 22.145 9.298 1.00 36.67 94 GLY A C 1
ATOM 720 O O . GLY A 1 94 ? 3.410 22.866 8.699 1.00 36.19 94 GLY A O 1
ATOM 721 N N . 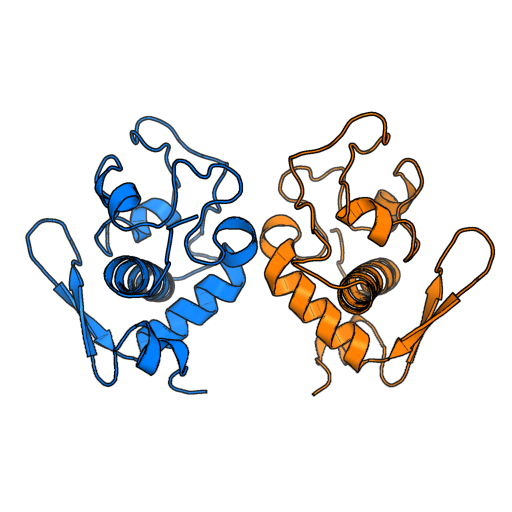SER A 1 95 ? 5.522 22.348 9.279 1.00 35.40 95 SER A N 1
ATOM 722 C CA . SER A 1 95 ? 6.099 23.522 8.621 1.00 37.36 95 SER A CA 1
ATOM 723 C C . SER A 1 95 ? 6.233 23.384 7.106 1.00 35.54 95 SER A C 1
ATOM 724 O O . SER A 1 95 ? 6.330 24.391 6.400 1.00 45.64 95 SER A O 1
ATOM 727 N N . GLU A 1 96 ? 6.234 22.151 6.608 1.00 36.09 96 GLU A N 1
ATOM 728 C CA . GLU A 1 96 ? 6.522 21.886 5.194 1.00 40.96 96 GLU A CA 1
ATOM 729 C C . GLU A 1 96 ? 5.575 20.849 4.572 1.00 36.16 96 GLU A C 1
ATOM 730 O O . GLU A 1 96 ? 5.003 20.023 5.283 1.00 36.11 96 GLU A O 1
ATOM 736 N N . GLU A 1 97 ? 5.399 20.902 3.254 1.00 34.86 97 GLU A N 1
ATOM 737 C CA . GLU A 1 97 ? 4.583 19.919 2.532 1.00 35.78 97 GLU A CA 1
ATOM 738 C C . GLU A 1 97 ? 5.290 18.571 2.396 1.00 31.71 97 GLU A C 1
ATOM 739 O O . GLU A 1 97 ? 6.438 18.536 1.966 1.00 34.94 97 GLU A O 1
ATOM 745 N N . SER A 1 98 ? 4.607 17.471 2.719 1.00 24.26 98 SER A N 1
ATOM 746 C CA . SER A 1 98 ? 5.183 16.129 2.522 1.00 27.51 98 SER A CA 1
ATOM 747 C C . SER A 1 98 ? 4.654 15.439 1.258 1.00 27.60 98 SER A C 1
ATOM 748 O O . SER A 1 98 ? 3.451 15.441 0.974 1.00 28.92 98 SER A O 1
ATOM 751 N N . TYR A 1 99 ? 5.563 14.822 0.508 1.00 31.18 99 TYR A N 1
ATOM 752 C CA . TYR A 1 99 ? 5.182 14.085 -0.685 1.00 27.80 99 TYR A CA 1
ATOM 753 C C . TYR A 1 99 ? 5.413 12.589 -0.441 1.00 25.97 99 TYR A C 1
ATOM 754 O O . TYR A 1 99 ? 5.347 11.766 -1.357 1.00 27.56 99 TYR A O 1
ATOM 763 N N . SER A 1 100 ? 5.685 12.246 0.811 1.00 21.14 100 SER A N 1
ATOM 764 C CA . SER A 1 100 ? 6.024 10.856 1.176 1.00 22.37 100 SER A CA 1
ATOM 765 C C . SER A 1 100 ? 4.792 10.014 1.554 1.00 22.25 100 SER A C 1
ATOM 766 O O . SER A 1 100 ? 4.853 8.785 1.583 1.00 21.18 100 SER A O 1
ATOM 769 N N . CYS A 1 101 ? 3.698 10.683 1.888 1.00 24.64 101 CYS A N 1
ATOM 770 C CA . CYS A 1 101 ? 2.437 10.018 2.196 1.00 17.71 101 CYS A CA 1
ATOM 771 C C . CYS A 1 101 ? 1.547 10.189 0.965 1.00 23.81 101 CYS A C 1
ATOM 772 O O . CYS A 1 101 ? 1.991 10.745 -0.036 1.00 32.75 101 CYS A O 1
ATOM 775 N N . ARG A 1 102 ? 0.306 9.718 1.028 1.00 23.52 102 ARG A N 1
ATOM 776 C CA . ARG A 1 102 ? -0.586 9.666 -0.126 1.00 21.81 102 ARG A CA 1
ATOM 777 C C . ARG A 1 102 ? -1.609 10.780 0.002 1.00 21.99 102 ARG A C 1
ATOM 778 O O . ARG A 1 102 ? -2.462 10.753 0.890 1.00 23.96 102 ARG A O 1
ATOM 786 N N . ARG A 1 103 ? -1.510 11.770 -0.867 1.00 21.34 103 ARG A N 1
ATOM 787 C CA . ARG A 1 103 ? -2.474 12.854 -0.868 1.00 20.57 103 ARG A CA 1
ATOM 788 C C . ARG A 1 103 ? -3.790 12.297 -1.410 1.00 20.10 103 ARG A C 1
ATOM 789 O O . ARG A 1 103 ? -3.787 11.504 -2.360 1.00 27.16 103 ARG A O 1
ATOM 797 N N . VAL A 1 104 ? -4.926 12.693 -0.837 1.00 22.53 104 VAL A N 1
ATOM 798 C CA . VAL A 1 104 ? -6.180 12.157 -1.313 1.00 17.30 104 VAL A CA 1
ATOM 799 C C . VAL A 1 104 ? -7.065 13.331 -1.767 1.00 22.66 104 VAL A C 1
ATOM 800 O O . VAL A 1 104 ? -7.505 14.141 -0.963 1.00 27.06 104 VAL A O 1
ATOM 804 N N . SER A 1 105 ? -7.286 13.391 -3.076 1.00 24.04 105 SER A N 1
ATOM 805 C CA . SER A 1 105 ? -8.009 14.468 -3.722 1.00 23.61 105 SER A CA 1
ATOM 806 C C . SER A 1 105 ? -9.474 14.229 -3.495 1.00 22.36 105 SER A C 1
ATOM 807 O O . SER A 1 105 ? -9.886 13.131 -3.180 1.00 23.94 105 SER A O 1
ATOM 810 N N . GLU A 1 106 ? -10.298 15.261 -3.677 1.00 21.88 106 GLU A N 1
ATOM 811 C CA . GLU A 1 106 ? -11.721 15.056 -3.463 1.00 23.17 106 GLU A CA 1
ATOM 812 C C . GLU A 1 106 ? -12.328 14.207 -4.557 1.00 24.63 106 GLU A C 1
ATOM 813 O O . GLU A 1 106 ? -13.431 13.693 -4.423 1.00 32.90 106 GLU A O 1
ATOM 819 N N . ASP A 1 107 ? -11.605 14.101 -5.660 1.00 26.68 107 ASP A N 1
ATOM 820 C CA . ASP A 1 107 ? -12.017 13.293 -6.791 1.00 30.60 107 ASP A CA 1
ATOM 821 C C . ASP A 1 107 ? -11.770 11.819 -6.473 1.00 33.32 107 ASP A C 1
ATOM 822 O O . ASP A 1 107 ? -12.346 10.922 -7.093 1.00 36.83 107 ASP A O 1
ATOM 827 N N . TRP A 1 108 ? -10.921 11.582 -5.484 1.00 29.27 108 TRP A N 1
ATOM 828 C CA . TRP A 1 108 ? -10.605 10.222 -5.060 1.00 33.50 108 TRP A CA 1
ATOM 829 C C . TRP A 1 108 ? -11.523 9.815 -3.905 1.00 31.70 108 TRP A C 1
ATOM 830 O O . TRP A 1 108 ? -12.278 8.849 -4.012 1.00 36.01 108 TRP A O 1
ATOM 841 N N . LEU A 1 109 ? -11.472 10.561 -2.806 1.00 24.82 109 LEU A N 1
ATOM 842 C CA . LEU A 1 109 ? -12.373 10.317 -1.686 1.00 24.20 109 LEU A CA 1
ATOM 843 C C . LEU A 1 109 ? -13.182 11.558 -1.301 1.00 20.70 109 LEU A C 1
ATOM 844 O O . LEU A 1 109 ? -12.635 12.641 -1.193 1.00 27.46 109 LEU A O 1
ATOM 849 N N . THR A 1 110 ? -14.480 11.385 -1.087 1.00 16.25 110 THR A N 1
ATOM 850 C CA . THR A 1 110 ? -15.361 12.506 -0.698 1.00 18.43 110 THR A CA 1
ATOM 851 C C . THR A 1 110 ? -15.076 12.793 0.765 1.00 19.78 110 THR A C 1
ATOM 852 O O . THR A 1 110 ? -14.442 11.990 1.453 1.00 19.14 110 THR A O 1
ATOM 856 N N . THR A 1 111 ? -15.534 13.945 1.220 1.00 19.76 111 THR A N 1
ATOM 857 C CA . THR A 1 111 ? -15.466 14.359 2.615 1.00 19.78 111 THR A CA 1
ATOM 858 C C . THR A 1 111 ? -15.909 13.256 3.571 1.00 25.25 111 THR A C 1
ATOM 859 O O . THR A 1 111 ? -15.190 12.932 4.505 1.00 18.80 111 THR A O 1
ATOM 863 N N . GLU A 1 112 ? -17.091 12.693 3.336 1.00 20.73 112 GLU A N 1
ATOM 864 C CA . GLU A 1 112 ? -17.652 11.689 4.232 1.00 19.08 112 GLU A CA 1
ATOM 865 C C . GLU A 1 112 ? -16.813 10.412 4.249 1.00 20.88 112 GLU A C 1
ATOM 866 O O . GLU A 1 112 ? -16.601 9.805 5.299 1.00 23.13 112 GLU A O 1
ATOM 872 N N . GLN A 1 113 ? -16.369 9.998 3.072 1.00 15.96 113 GL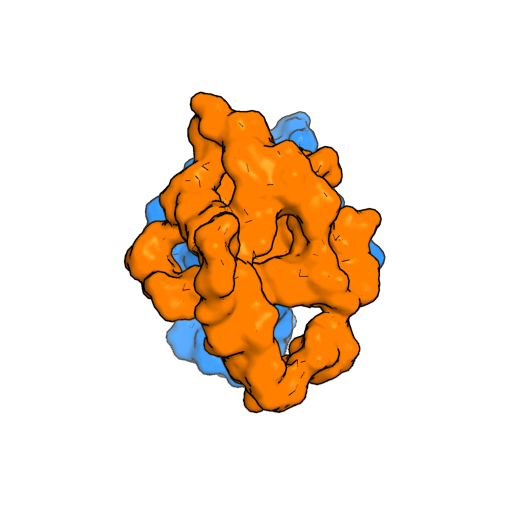N A N 1
ATOM 873 C CA . GLN A 1 113 ? -15.496 8.815 2.987 1.00 21.09 113 GLN A CA 1
ATOM 874 C C . GLN A 1 113 ? -14.223 9.016 3.793 1.00 20.22 113 GLN A C 1
ATOM 875 O O . GLN A 1 113 ? -13.830 8.140 4.588 1.00 15.44 113 GLN A O 1
ATOM 881 N N . LEU A 1 114 ? -13.565 10.153 3.591 1.00 15.50 114 LEU A N 1
ATOM 882 C CA . LEU A 1 114 ? -12.345 10.470 4.327 1.00 16.38 114 LEU A CA 1
ATOM 883 C C . LEU A 1 114 ? -12.608 10.593 5.830 1.00 15.03 114 LEU A C 1
ATOM 884 O O . LEU A 1 114 ? -11.736 10.216 6.636 1.00 16.06 114 LEU A O 1
ATOM 889 N N . GLU A 1 115 ? -13.780 11.095 6.233 1.00 16.44 115 GLU A N 1
ATOM 890 C CA . GLU A 1 115 ? -14.172 11.069 7.635 1.00 14.84 115 GLU A CA 1
ATOM 891 C C . GLU A 1 115 ? -14.195 9.665 8.199 1.00 17.19 115 GLU A C 1
ATOM 892 O O . GLU A 1 115 ? -13.734 9.457 9.307 1.00 16.32 115 GLU A O 1
ATOM 898 N N . THR A 1 116 ? -14.752 8.716 7.457 1.00 15.13 116 THR A N 1
ATOM 899 C CA . THR A 1 116 ? -14.827 7.362 7.984 1.00 13.93 116 THR A CA 1
ATOM 900 C C . THR A 1 116 ? -13.435 6.726 8.071 1.00 19.62 116 THR A C 1
ATOM 901 O O . THR A 1 116 ? -13.208 5.932 8.967 1.00 14.79 116 THR A O 1
ATOM 905 N N . LEU A 1 117 ? -12.530 7.080 7.151 1.00 13.86 117 LEU A N 1
ATOM 906 C CA . LEU A 1 117 ? -11.140 6.578 7.191 1.00 11.97 117 LEU A CA 1
ATOM 907 C C . LEU A 1 117 ? -10.435 7.201 8.398 1.00 15.19 117 LEU A C 1
ATOM 908 O O . LEU A 1 117 ? -9.751 6.507 9.156 1.00 13.03 117 LEU A O 1
ATOM 913 N N . ALA A 1 118 ? -10.570 8.516 8.570 1.00 12.26 118 ALA A N 1
ATOM 914 C CA . ALA A 1 118 ? -10.034 9.143 9.777 1.00 12.34 118 ALA A CA 1
ATOM 915 C C . ALA A 1 118 ? -10.616 8.491 11.032 1.00 16.64 118 ALA A C 1
ATOM 916 O O . ALA A 1 118 ? -9.851 8.223 11.983 1.00 13.59 118 ALA A O 1
ATOM 918 N N . ALA A 1 119 ? -11.937 8.246 11.079 1.00 12.99 119 ALA A N 1
ATOM 919 C CA . ALA A 1 119 ? -12.533 7.608 12.260 1.00 13.31 119 ALA A CA 1
ATOM 920 C C . ALA A 1 119 ? -11.924 6.218 12.522 1.00 14.08 119 ALA A C 1
ATOM 921 O O . ALA A 1 119 ? -11.627 5.866 13.659 1.00 15.26 119 ALA A O 1
ATOM 923 N N . PHE A 1 120 ? -11.746 5.431 11.473 1.00 17.47 120 PHE A N 1
ATOM 924 C CA . PHE A 1 120 ? -11.108 4.127 11.623 1.00 13.98 120 PHE A CA 1
ATOM 925 C C . PHE A 1 120 ? -9.711 4.250 12.233 1.00 15.07 120 PHE A C 1
ATOM 926 O O . PHE A 1 120 ? -9.400 3.556 13.189 1.00 13.71 120 PHE A O 1
ATOM 934 N N . ILE A 1 121 ? -8.884 5.154 11.705 1.00 13.56 121 ILE A N 1
ATOM 935 C CA . ILE A 1 121 ? -7.510 5.313 12.173 1.00 14.10 121 ILE A CA 1
ATOM 936 C C . ILE A 1 121 ? -7.537 5.761 13.617 1.00 13.44 121 ILE A C 1
ATOM 937 O O . ILE A 1 121 ? -6.766 5.265 14.447 1.00 14.72 121 ILE A O 1
ATOM 942 N N . LEU A 1 122 ? -8.440 6.686 13.923 1.00 14.40 122 LEU A N 1
ATOM 943 C CA . LEU A 1 122 ? -8.514 7.276 15.253 1.00 17.10 122 LEU A CA 1
ATOM 944 C C . LEU A 1 122 ? -8.972 6.266 16.307 1.00 13.07 122 LEU A C 1
ATOM 945 O O . LEU A 1 122 ? -8.416 6.205 17.425 1.00 16.60 122 LEU A O 1
ATOM 950 N N . ARG A 1 123 ? -10.001 5.491 15.991 1.00 14.89 123 ARG A N 1
ATOM 951 C CA . ARG A 1 123 ? -10.419 4.422 16.897 1.00 14.68 123 ARG A CA 1
ATOM 952 C C . ARG A 1 123 ? -9.400 3.307 17.052 1.00 16.78 123 ARG A C 1
ATOM 953 O O . ARG A 1 123 ? -9.191 2.800 18.143 1.00 16.68 123 ARG A O 1
ATOM 961 N N . ALA A 1 124 ? -8.764 2.911 15.958 1.00 13.00 124 ALA A N 1
ATOM 962 C CA . ALA A 1 124 ? -7.715 1.931 16.019 1.00 12.94 124 ALA A CA 1
ATOM 963 C C . ALA A 1 124 ? -6.562 2.362 16.908 1.00 13.10 124 ALA A C 1
ATOM 964 O O . ALA A 1 124 ? -6.063 1.579 17.725 1.00 17.45 124 ALA A O 1
ATOM 966 N N . ALA A 1 125 ? -6.107 3.597 16.719 1.00 12.84 125 ALA A N 1
ATOM 967 C CA . ALA A 1 125 ? -5.035 4.154 17.545 1.00 14.76 125 ALA A CA 1
ATOM 968 C C . ALA A 1 125 ? -5.391 4.114 19.025 1.00 18.64 125 ALA A C 1
ATOM 969 O O . ALA A 1 125 ? -4.525 3.844 19.883 1.00 19.16 125 ALA A O 1
ATOM 971 N N . ALA A 1 126 ? -6.659 4.348 19.327 1.00 15.36 126 ALA A N 1
ATOM 972 C CA . ALA A 1 126 ? -7.057 4.347 20.729 1.00 14.70 126 ALA A CA 1
ATOM 973 C C . ALA A 1 126 ? -7.129 2.929 21.364 1.00 21.26 126 ALA A C 1
ATOM 9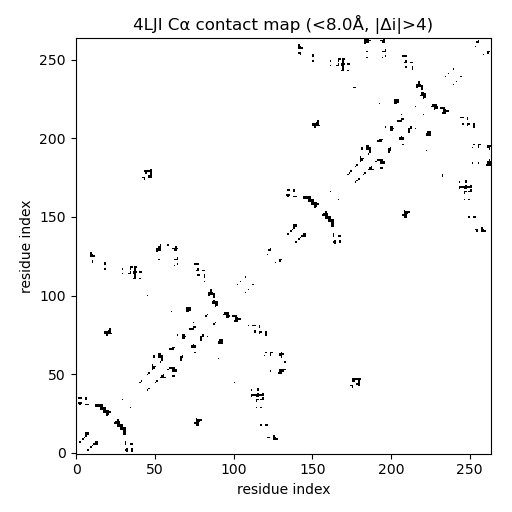74 O O . ALA A 1 126 ? -6.721 2.729 22.526 1.00 23.08 126 ALA A O 1
ATOM 976 N N . VAL A 1 127 ? -7.682 1.964 20.641 1.00 18.69 127 VAL A N 1
ATOM 977 C CA . VAL A 1 127 ? -8.055 0.688 21.268 1.00 19.59 127 VAL A CA 1
ATOM 978 C C . VAL A 1 127 ? -7.561 -0.608 20.651 1.00 19.19 127 VAL A C 1
ATOM 979 O O . VAL A 1 127 ? -7.637 -1.657 21.289 1.00 21.41 127 VAL A O 1
ATOM 983 N N . ALA A 1 128 ? -7.094 -0.555 19.416 1.00 21.30 128 ALA A N 1
ATOM 984 C CA . ALA A 1 128 ? -6.720 -1.764 18.722 1.00 17.69 128 ALA A CA 1
ATOM 985 C C . ALA A 1 128 ? -5.389 -2.273 19.263 1.00 21.27 128 ALA A C 1
ATOM 986 O O . ALA A 1 128 ? -4.412 -1.543 19.277 1.00 19.78 128 ALA A O 1
ATOM 988 N N . PRO A 1 129 ? -5.364 -3.531 19.739 1.00 26.45 129 PRO A N 1
ATOM 989 C CA . PRO A 1 129 ? -4.134 -4.157 20.244 1.00 28.38 129 PRO A CA 1
ATOM 990 C C . PRO A 1 129 ? -2.986 -4.110 19.240 1.00 27.83 129 PRO A C 1
ATOM 991 O O . PRO A 1 129 ? -3.169 -4.507 18.088 1.00 30.34 129 PRO A O 1
ATOM 995 N N . GLY A 1 130 ? -1.843 -3.579 19.668 1.00 28.23 130 GLY A N 1
ATOM 996 C CA . GLY A 1 130 ? -0.630 -3.571 18.869 1.00 30.90 130 GLY A CA 1
ATOM 997 C C . GLY A 1 130 ? -0.511 -2.463 17.839 1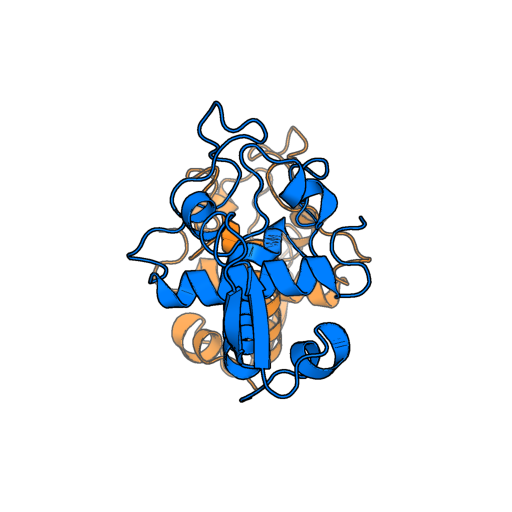.00 31.78 130 GLY A C 1
ATOM 998 O O . GLY A 1 130 ? 0.562 -2.240 17.272 1.00 29.55 130 GLY A O 1
ATOM 999 N N . TRP A 1 131 ? -1.613 -1.766 17.594 1.00 29.08 131 TRP A N 1
ATOM 1000 C CA . TRP A 1 131 ? -1.620 -0.732 16.583 1.00 20.07 131 TRP A CA 1
ATOM 1001 C C . TRP A 1 131 ? -0.508 0.274 16.800 1.00 24.52 131 TRP A C 1
ATOM 1002 O O . TRP A 1 131 ? -0.396 0.882 17.876 1.00 29.86 131 TRP A O 1
ATOM 1013 N N . GLY A 1 132 ? 0.334 0.420 15.787 1.00 19.31 132 GLY A N 1
ATOM 1014 C CA . GLY A 1 132 ? 1.396 1.410 15.808 1.00 21.28 132 GLY A CA 1
ATOM 1015 C C . GLY A 1 132 ? 2.613 1.082 16.655 1.00 33.26 132 GLY A C 1
ATOM 1016 O O . GLY A 1 132 ? 3.586 1.841 16.670 1.00 36.47 132 GLY A O 1
ATOM 1017 N N . VAL A 1 133 ? 2.578 -0.038 17.364 1.00 32.73 133 VAL A N 1
ATOM 1018 C CA . VAL A 1 133 ? 3.752 -0.426 18.152 1.00 38.78 133 VAL A CA 1
ATOM 1019 C C . VAL A 1 133 ? 4.619 -1.410 17.371 1.00 47.43 133 VAL A C 1
ATOM 1020 O O . VAL A 1 133 ? 4.484 -2.628 17.501 1.00 50.38 133 VAL A O 1
ATOM 1024 N N . GLU A 1 134 ? 5.505 -0.853 16.549 1.00 48.74 134 GLU A N 1
ATOM 1025 C CA . GLU A 1 134 ? 6.337 -1.630 15.639 1.00 45.26 134 GLU A CA 1
ATOM 1026 C C . GLU A 1 134 ? 7.754 -1.076 15.636 1.00 49.49 134 GLU A C 1
ATOM 1027 O O . GLU A 1 134 ? 8.070 -0.165 14.870 1.00 48.84 134 GLU A O 1
ATOM 1029 N N . GLY B 1 3 ? -14.731 -16.175 -4.882 1.00 40.30 3 GLY B N 1
ATOM 1030 C CA . GLY B 1 3 ? -14.094 -17.225 -5.663 1.00 38.74 3 GLY B CA 1
ATOM 1031 C C . GLY B 1 3 ? -12.975 -16.676 -6.515 1.00 36.34 3 GLY B C 1
ATOM 1032 O O . GLY B 1 3 ? -12.017 -16.114 -5.996 1.00 41.51 3 GLY B O 1
ATOM 1033 N N . VAL B 1 4 ? -13.083 -16.862 -7.828 1.00 31.90 4 VAL B N 1
ATOM 1034 C CA . VAL B 1 4 ? -12.190 -16.209 -8.789 1.00 31.83 4 VAL B CA 1
ATOM 1035 C C . VAL B 1 4 ? -12.636 -14.754 -9.065 1.00 31.25 4 VAL B C 1
ATOM 1036 O O . VAL B 1 4 ? -13.823 -14.488 -9.270 1.00 34.89 4 VAL B O 1
ATOM 1040 N N . ASP B 1 5 ? -11.673 -13.827 -9.038 1.00 26.79 5 ASP B N 1
ATOM 1041 C CA . ASP B 1 5 ? -11.896 -12.386 -9.241 1.00 27.45 5 ASP B CA 1
ATOM 1042 C C . ASP B 1 5 ? -12.298 -12.089 -10.685 1.00 26.64 5 ASP B C 1
ATOM 1043 O O . ASP B 1 5 ? -11.745 -12.670 -11.624 1.00 26.64 5 ASP B O 1
ATOM 1048 N N . ASN B 1 6 ? -13.259 -11.185 -10.877 1.00 33.42 6 ASN B N 1
ATOM 1049 C CA . ASN B 1 6 ? -13.677 -10.870 -12.247 1.00 35.50 6 ASN B CA 1
ATOM 1050 C C . ASN B 1 6 ? -12.618 -10.123 -13.053 1.00 29.46 6 ASN B C 1
ATOM 1051 O O . ASN B 1 6 ? -12.615 -10.201 -14.286 1.00 32.07 6 ASN B O 1
ATOM 1056 N N . TYR B 1 7 ? -11.732 -9.397 -12.372 1.00 25.70 7 TYR B N 1
ATOM 1057 C CA . TYR B 1 7 ? -10.598 -8.771 -13.067 1.00 19.89 7 TYR B CA 1
ATOM 1058 C C . TYR B 1 7 ? -9.731 -9.832 -13.762 1.00 25.60 7 TYR B C 1
ATOM 1059 O O . TYR B 1 7 ? -9.256 -9.613 -14.870 1.00 28.83 7 TYR B O 1
ATOM 1068 N N . VAL B 1 8 ? -9.542 -10.981 -13.110 1.00 24.84 8 VAL B N 1
ATOM 1069 C CA . VAL B 1 8 ? -8.772 -12.086 -13.675 1.00 26.06 8 VAL B CA 1
ATOM 1070 C C . VAL B 1 8 ? -9.504 -12.741 -14.855 1.00 28.81 8 VAL B C 1
ATOM 1071 O O . VAL B 1 8 ? -8.887 -13.113 -15.868 1.00 27.54 8 VAL B O 1
ATOM 1075 N N . ILE B 1 9 ? -10.824 -12.875 -14.720 1.00 30.15 9 ILE B N 1
ATOM 1076 C CA . ILE B 1 9 ? -11.670 -13.306 -15.840 1.00 35.02 9 ILE B CA 1
ATOM 1077 C C . ILE B 1 9 ? -11.602 -12.321 -17.006 1.00 35.00 9 ILE B C 1
ATOM 1078 O O . ILE B 1 9 ? -11.249 -12.687 -18.138 1.00 34.71 9 ILE B O 1
ATOM 1083 N N . GLN B 1 10 ? -11.941 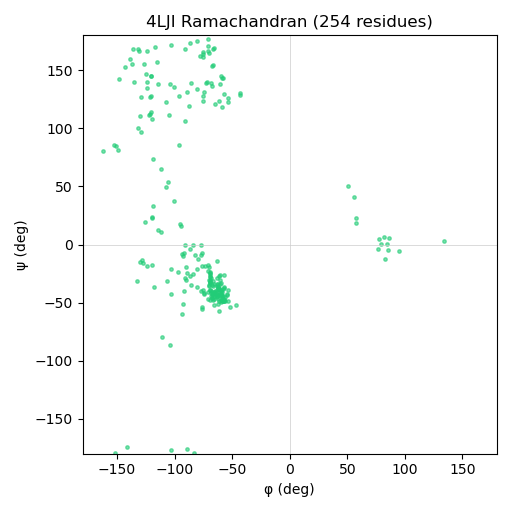-11.070 -16.707 1.00 35.88 10 GLN B N 1
ATOM 1084 C CA . GLN B 1 10 ? -12.133 -10.044 -17.725 1.00 41.24 10 GLN B CA 1
ATOM 1085 C C . GLN B 1 10 ? -10.831 -9.490 -18.299 1.00 39.94 10 GLN B C 1
ATOM 1086 O O . GLN B 1 10 ? -10.622 -9.516 -19.513 1.00 41.89 10 GLN B O 1
ATOM 1092 N N . TYR B 1 11 ? -9.958 -8.992 -17.432 1.00 34.98 11 TYR B N 1
ATOM 1093 C CA . TYR B 1 11 ? -8.775 -8.273 -17.886 1.00 33.14 11 TYR B CA 1
ATOM 1094 C C . TYR B 1 11 ? -7.530 -9.141 -18.124 1.00 30.71 11 TYR B C 1
ATOM 1095 O O . TYR B 1 11 ? -6.727 -8.844 -19.006 1.00 27.32 11 TYR B O 1
ATOM 1104 N N . LEU B 1 12 ? -7.388 -10.231 -17.370 1.00 24.80 12 LEU B N 1
ATOM 1105 C CA . LEU B 1 12 ? -6.259 -11.142 -17.570 1.00 23.33 12 LEU B CA 1
ATOM 1106 C C . LEU B 1 12 ? -6.566 -12.306 -18.526 1.00 23.44 12 LEU B C 1
ATOM 1107 O O . LEU B 1 12 ? -5.663 -13.045 -18.943 1.00 20.47 12 LEU B O 1
ATOM 1112 N N . LYS B 1 13 ? -7.838 -12.452 -18.880 1.00 31.03 13 LYS B N 1
ATOM 1113 C CA . LYS B 1 13 ? -8.263 -13.481 -19.829 1.00 34.74 13 LYS B CA 1
ATOM 1114 C C . LYS B 1 13 ? -7.828 -14.883 -19.390 1.00 31.61 13 LYS B C 1
ATOM 1115 O O . LYS B 1 13 ? -7.373 -15.687 -20.209 1.00 33.53 13 LYS B O 1
ATOM 1121 N N . VAL B 1 14 ? -7.945 -15.164 -18.093 1.00 32.14 14 VAL B N 1
ATOM 1122 C CA . VAL B 1 14 ? -7.669 -16.500 -17.579 1.00 30.01 14 VAL B CA 1
ATOM 1123 C C . VAL B 1 14 ? -8.905 -17.037 -16.876 1.00 29.91 14 VAL B C 1
ATOM 1124 O O . VAL B 1 14 ? -9.454 -16.388 -15.989 1.00 33.89 14 VAL B O 1
ATOM 1128 N N . THR B 1 15 ? -9.339 -18.225 -17.281 1.00 34.04 15 THR B N 1
ATOM 1129 C CA . THR B 1 15 ? -10.505 -18.854 -16.678 1.00 35.55 15 THR B CA 1
ATOM 1130 C C . THR B 1 15 ? -10.167 -20.181 -15.989 1.00 38.73 15 THR B C 1
ATOM 1131 O O . THR B 1 15 ? -10.731 -20.512 -14.947 1.00 42.18 15 THR B O 1
ATOM 1135 N N . ASP B 1 16 ? -9.245 -20.938 -16.568 1.00 44.73 16 ASP B N 1
ATOM 1136 C CA . ASP B 1 16 ? -8.781 -22.163 -15.926 1.00 45.91 16 ASP B CA 1
ATOM 1137 C C . ASP B 1 16 ? -7.342 -22.001 -15.462 1.00 37.44 16 ASP B C 1
ATOM 1138 O O . ASP B 1 16 ? -7.087 -21.756 -14.279 1.00 32.19 16 ASP B O 1
ATOM 1143 N N . THR B 1 17 ? -6.413 -22.136 -16.406 1.00 31.13 17 THR B N 1
ATOM 1144 C CA . THR B 1 17 ? -4.985 -22.036 -16.128 1.00 31.23 17 THR B CA 1
ATOM 1145 C C . THR B 1 17 ? -4.273 -21.115 -17.119 1.00 28.01 17 THR B C 1
ATOM 1146 O O . THR B 1 17 ? -4.840 -20.730 -18.149 1.00 32.09 17 THR B O 1
ATOM 1150 N N . VAL B 1 18 ? -3.025 -20.778 -16.808 1.00 23.16 18 VAL B N 1
ATOM 1151 C CA . VAL B 1 18 ? -2.160 -20.066 -17.745 1.00 22.49 18 VAL B CA 1
ATOM 1152 C C . VAL B 1 18 ? -0.686 -20.439 -17.556 1.00 19.77 18 VAL B C 1
ATOM 1153 O O . VAL B 1 18 ? -0.224 -20.668 -16.421 1.00 21.85 18 VAL B O 1
ATOM 1157 N N . GLU B 1 19 ? 0.061 -20.533 -18.652 1.00 24.79 19 GLU B N 1
ATOM 1158 C CA . GLU B 1 19 ? 1.497 -20.802 -18.561 1.00 27.54 19 GLU B CA 1
ATOM 1159 C C . GLU B 1 19 ? 2.312 -19.521 -18.618 1.00 32.35 19 GLU B C 1
ATOM 1160 O O . GLU B 1 19 ? 2.151 -18.707 -19.526 1.00 31.94 19 GLU B O 1
ATOM 1166 N N . LEU B 1 20 ? 3.195 -19.352 -17.638 1.00 28.29 20 LEU B N 1
ATOM 1167 C CA . LEU B 1 20 ? 4.036 -18.169 -17.555 1.00 27.37 20 LEU B CA 1
ATOM 1168 C C . LEU B 1 20 ? 5.491 -18.570 -17.494 1.00 24.83 20 LEU B C 1
ATOM 1169 O O . LEU B 1 20 ? 5.828 -19.607 -16.906 1.00 25.89 20 LEU B O 1
ATOM 1174 N N . PRO B 1 21 ? 6.368 -17.737 -18.078 1.00 28.20 21 PRO B N 1
ATOM 1175 C CA . PRO B 1 21 ? 7.818 -17.938 -18.086 1.00 28.48 21 PRO B CA 1
ATOM 1176 C C . PRO B 1 21 ? 8.403 -17.942 -16.671 1.00 28.35 21 PRO B C 1
ATOM 1177 O O . PRO B 1 21 ? 8.202 -16.978 -15.952 1.00 24.61 21 PRO B O 1
ATOM 1181 N N . VAL B 1 22 ? 9.105 -19.003 -16.276 1.00 27.80 22 VAL B N 1
ATOM 1182 C CA . VAL B 1 22 ? 9.714 -19.047 -14.942 1.00 27.29 22 VAL B CA 1
ATOM 1183 C C . VAL B 1 22 ? 11.147 -18.524 -14.960 1.00 30.88 22 VAL B C 1
ATOM 1184 O O . VAL B 1 22 ? 11.574 -17.837 -14.035 1.00 26.40 22 VAL B O 1
ATOM 1188 N N . ASN B 1 23 ? 11.895 -18.865 -16.008 1.00 34.47 23 ASN B N 1
ATOM 1189 C CA . ASN B 1 23 ? 13.253 -18.345 -16.188 1.00 35.68 23 ASN B CA 1
ATOM 1190 C C . ASN B 1 23 ? 13.588 -18.020 -17.635 1.00 39.14 23 ASN B C 1
ATOM 1191 O O . ASN B 1 23 ? 12.731 -18.084 -18.510 1.00 42.73 23 ASN B O 1
ATOM 1196 N N . ASP B 1 24 ? 14.842 -17.659 -17.882 1.00 48.31 24 ASP B N 1
ATOM 1197 C CA . ASP B 1 24 ? 15.301 -17.414 -19.249 1.00 54.88 24 ASP B CA 1
ATOM 1198 C C . ASP B 1 24 ? 15.725 -18.707 -19.956 1.00 58.53 24 ASP B C 1
ATOM 1199 O O . ASP B 1 24 ? 16.116 -18.684 -21.127 1.00 59.72 24 ASP B O 1
ATOM 1204 N N . ARG B 1 25 ? 15.625 -19.828 -19.243 1.00 59.88 25 ARG B N 1
ATOM 1205 C CA . ARG B 1 25 ? 16.083 -21.125 -19.743 1.00 59.88 25 ARG B CA 1
ATOM 1206 C C . ARG B 1 25 ? 15.098 -21.812 -20.702 1.00 62.07 25 ARG B C 1
ATOM 1207 O O . ARG B 1 25 ? 15.507 -22.477 -21.659 1.00 62.34 25 ARG B O 1
ATOM 1215 N N . GLY B 1 26 ? 13.804 -21.663 -20.433 1.00 62.30 26 GLY B N 1
ATOM 1216 C CA . GLY B 1 26 ? 12.781 -22.276 -21.264 1.00 59.94 26 GLY B CA 1
ATOM 1217 C C . GLY B 1 26 ? 11.695 -22.970 -20.463 1.00 56.06 26 GLY B C 1
ATOM 1218 O O . GLY B 1 26 ? 10.789 -23.580 -21.029 1.00 58.85 26 GLY B O 1
ATOM 1219 N N . GLU B 1 27 ? 11.784 -22.876 -19.141 1.00 47.86 27 GLU B N 1
ATOM 1220 C CA A GLU B 1 27 ? 10.803 -23.511 -18.268 0.43 46.64 27 GLU B CA 1
ATOM 1221 C CA B GLU B 1 27 ? 10.811 -23.510 -18.259 0.57 46.59 27 GLU B CA 1
ATOM 1222 C C . GLU B 1 27 ? 9.591 -22.617 -18.004 1.00 43.65 27 GLU B C 1
ATOM 1223 O O . GLU B 1 27 ? 9.710 -21.391 -17.878 1.00 39.90 27 GLU B O 1
ATOM 1234 N N . THR B 1 28 ? 8.418 -23.230 -17.925 1.00 38.69 28 THR B N 1
ATOM 1235 C CA . THR B 1 28 ? 7.208 -22.483 -17.597 1.00 39.26 28 THR B CA 1
ATOM 1236 C C . THR B 1 28 ? 6.536 -23.102 -16.391 1.00 34.01 28 THR B C 1
ATOM 1237 O O . THR B 1 28 ? 6.863 -24.209 -15.978 1.00 32.50 28 THR B O 1
ATOM 1241 N N . LYS B 1 29 ? 5.596 -22.369 -15.820 1.00 28.89 29 LYS B N 1
ATOM 1242 C CA . LYS B 1 29 ? 4.820 -22.851 -14.694 1.00 28.09 29 LYS B CA 1
ATOM 1243 C C . LYS B 1 29 ? 3.371 -22.505 -14.935 1.00 25.48 29 LYS B C 1
ATOM 1244 O O . LYS B 1 29 ? 3.040 -21.406 -15.416 1.00 24.63 29 LYS B O 1
ATOM 1250 N N . THR B 1 30 ? 2.503 -23.442 -14.579 1.00 24.08 30 THR B N 1
ATOM 1251 C CA . THR B 1 30 ? 1.090 -23.300 -14.791 1.00 26.31 30 THR B CA 1
ATOM 1252 C C . THR B 1 30 ? 0.491 -22.612 -13.561 1.00 26.86 30 THR B C 1
ATOM 1253 O O . THR B 1 30 ? 0.800 -22.972 -12.421 1.00 30.16 30 THR B O 1
ATOM 1257 N N . PHE B 1 31 ? -0.314 -21.586 -13.796 1.00 23.24 31 PHE B N 1
ATOM 1258 C CA . PHE B 1 31 ? -1.008 -20.918 -12.716 1.00 21.71 31 PHE B CA 1
ATOM 1259 C C . PHE B 1 31 ? -2.476 -20.948 -13.035 1.00 24.28 31 PHE B C 1
ATOM 1260 O O . PHE B 1 31 ? -2.866 -20.760 -14.203 1.00 24.28 31 PHE B O 1
ATOM 1268 N N . THR B 1 32 ? -3.285 -21.180 -12.005 1.00 24.33 32 THR B N 1
ATOM 1269 C CA . THR B 1 32 ? -4.735 -21.207 -12.151 1.00 23.61 32 THR B CA 1
ATOM 1270 C C . THR B 1 32 ? -5.303 -19.799 -12.002 1.00 28.02 32 THR B C 1
ATOM 1271 O O . THR B 1 32 ? -4.589 -18.858 -11.647 1.00 25.79 32 THR B O 1
ATOM 1275 N N . ALA B 1 33 ? -6.601 -19.674 -12.247 1.00 28.46 33 ALA B N 1
ATOM 1276 C CA . ALA B 1 33 ? -7.281 -18.407 -12.098 1.00 18.92 33 ALA B CA 1
ATOM 1277 C C . ALA B 1 33 ? -7.385 -18.016 -10.624 1.00 23.43 33 ALA B C 1
ATOM 1278 O O . ALA B 1 33 ? -7.302 -16.844 -10.277 1.00 21.22 33 ALA B O 1
ATOM 1280 N N . VAL B 1 34 ? -7.552 -19.003 -9.754 1.00 26.57 34 VAL B N 1
ATOM 1281 C CA . VAL B 1 34 ? -7.557 -18.712 -8.330 1.00 27.70 34 VAL B CA 1
ATOM 1282 C C . VAL B 1 34 ? -6.181 -18.252 -7.841 1.00 25.17 34 VAL B C 1
ATOM 1283 O O . VAL B 1 34 ? -6.099 -17.381 -6.979 1.00 22.01 34 VAL B O 1
ATOM 1287 N N . ASP B 1 35 ? -5.115 -18.797 -8.417 1.00 28.81 35 ASP B N 1
ATOM 1288 C CA . ASP B 1 35 ? -3.763 -18.331 -8.107 1.00 24.62 35 ASP B CA 1
ATOM 1289 C C . ASP B 1 35 ? -3.611 -16.839 -8.426 1.00 17.88 35 ASP B C 1
ATOM 1290 O O . ASP B 1 35 ? -3.088 -16.082 -7.635 1.00 14.69 35 ASP B O 1
ATOM 1295 N N . LEU B 1 36 ? -4.050 -16.457 -9.620 1.00 21.77 36 LEU B N 1
ATOM 1296 C CA . LEU B 1 36 ? -3.937 -15.078 -10.081 1.00 17.35 36 LEU B CA 1
ATOM 1297 C C . LEU B 1 36 ? -4.844 -14.165 -9.230 1.00 18.37 36 LEU B C 1
ATOM 1298 O O . LEU B 1 36 ? -4.548 -12.994 -9.016 1.00 17.54 36 LEU B O 1
ATOM 1303 N N . THR B 1 37 ? -5.958 -14.713 -8.759 1.00 20.41 37 THR B N 1
ATOM 1304 C CA . THR B 1 37 ? -6.865 -13.996 -7.859 1.00 15.28 37 THR B CA 1
ATOM 1305 C C . THR B 1 37 ? -6.200 -13.717 -6.501 1.00 14.38 37 THR B C 1
ATOM 1306 O O . THR B 1 37 ? -6.260 -12.614 -5.961 1.00 19.43 37 THR B O 1
ATOM 1310 N N . ARG B 1 38 ? -5.547 -14.740 -5.965 1.00 17.05 38 ARG B N 1
ATOM 1311 C CA . ARG B 1 38 ? -4.805 -14.604 -4.720 1.00 12.92 38 ARG B CA 1
ATOM 1312 C C . ARG B 1 38 ? -3.695 -13.561 -4.912 1.00 13.14 38 ARG B C 1
ATOM 1313 O O . ARG B 1 38 ? -3.394 -12.748 -4.024 1.00 17.57 38 ARG B O 1
ATOM 1321 N N . GLY B 1 39 ? -3.052 -13.603 -6.071 1.00 13.76 39 GLY B N 1
ATOM 1322 C CA . GLY B 1 39 ? -1.951 -12.702 -6.370 1.00 12.70 39 GLY B CA 1
ATOM 1323 C C . GLY B 1 39 ? -2.393 -11.260 -6.492 1.00 12.51 39 GLY B C 1
ATOM 1324 O O . GLY B 1 39 ? -1.716 -10.347 -6.037 1.00 14.36 39 GLY B O 1
ATOM 1325 N N . LYS B 1 40 ? -3.522 -11.064 -7.162 1.00 17.45 40 LYS B N 1
ATOM 1326 C CA . LYS B 1 40 ? -4.179 -9.767 -7.202 1.00 15.75 40 LYS B CA 1
ATOM 1327 C C . LYS B 1 40 ? -4.452 -9.237 -5.805 1.00 15.19 40 LYS B C 1
ATOM 1328 O O . LYS B 1 40 ? -4.228 -8.066 -5.544 1.00 16.30 40 LYS B O 1
ATOM 1334 N N . ARG B 1 41 ? -4.918 -10.092 -4.900 1.00 18.48 41 ARG B N 1
ATOM 1335 C CA . ARG B 1 41 ? -5.211 -9.630 -3.534 1.00 18.38 41 ARG B CA 1
ATOM 1336 C C . ARG B 1 41 ? -3.943 -9.216 -2.805 1.00 15.36 41 ARG B C 1
ATOM 1337 O O . ARG B 1 41 ? -3.886 -8.197 -2.133 1.00 18.32 41 ARG B O 1
ATOM 1345 N N . LEU B 1 42 ? -2.889 -10.019 -2.971 1.00 16.96 42 LEU B N 1
ATOM 1346 C CA . LEU B 1 42 ? -1.593 -9.675 -2.399 1.00 15.51 42 LEU B CA 1
ATOM 1347 C C . LEU B 1 42 ? -1.041 -8.378 -2.962 1.00 14.74 42 LEU B C 1
ATOM 1348 O O . LEU B 1 42 ? -0.446 -7.557 -2.250 1.00 16.59 42 LEU B O 1
ATOM 1353 N N . PHE B 1 43 ? -1.282 -8.158 -4.257 1.00 14.71 43 PHE B N 1
ATOM 1354 C CA . PHE B 1 43 ? -0.856 -6.928 -4.886 1.00 16.18 43 PHE B CA 1
ATOM 1355 C C . PHE B 1 43 ? -1.624 -5.740 -4.279 1.00 12.83 43 PHE B C 1
ATOM 1356 O O . PHE B 1 43 ? -1.056 -4.697 -4.023 1.00 13.27 43 PHE B O 1
ATOM 1364 N N . GLU B 1 44 ? -2.909 -5.924 -4.037 1.00 15.85 44 GLU B N 1
ATOM 1365 C CA . GLU B 1 44 ? -3.709 -4.868 -3.406 1.00 16.81 44 GLU B CA 1
ATOM 1366 C C . GLU B 1 44 ? -3.192 -4.563 -1.991 1.00 19.05 44 GLU B C 1
ATOM 1367 O O . GLU B 1 44 ? -3.017 -3.388 -1.640 1.00 19.69 44 GLU B O 1
ATOM 1373 N N . GLU B 1 45 ? -2.908 -5.613 -1.212 1.00 18.14 45 GLU B N 1
ATOM 1374 C CA . GLU B 1 45 ? -2.502 -5.452 0.195 1.00 18.05 45 GLU B CA 1
ATOM 1375 C C . GLU B 1 45 ? -1.113 -4.832 0.347 1.00 24.16 45 GLU B C 1
ATOM 1376 O O . GLU B 1 45 ? -0.837 -4.145 1.335 1.00 24.81 45 GLU B O 1
ATOM 1382 N N . ASN B 1 46 ? -0.242 -5.041 -0.637 1.00 14.73 46 ASN B N 1
ATOM 1383 C CA . ASN B 1 46 ? 1.174 -4.749 -0.453 1.00 12.03 46 ASN B CA 1
ATOM 1384 C C . ASN B 1 46 ? 1.838 -3.810 -1.426 1.00 9.84 46 ASN B C 1
ATOM 1385 O O . ASN B 1 46 ? 2.886 -3.254 -1.153 1.00 11.37 46 ASN B O 1
ATOM 1390 N N . CYS B 1 47 ? 1.189 -3.617 -2.584 1.00 14.54 47 CYS B N 1
ATOM 1391 C CA . CYS B 1 47 ? 1.867 -2.962 -3.699 1.00 15.59 47 CYS B CA 1
ATOM 1392 C C . CYS B 1 47 ? 1.094 -1.844 -4.413 1.00 11.79 47 CYS B C 1
ATOM 1393 O O . CYS B 1 47 ? 1.701 -0.888 -4.936 1.00 13.23 47 CYS B O 1
ATOM 1396 N N . LYS B 1 48 ? -0.227 -1.979 -4.452 1.00 14.60 48 LYS B N 1
ATOM 1397 C CA . LYS B 1 48 ? -1.072 -1.130 -5.293 1.00 14.12 48 LYS B CA 1
ATOM 1398 C C . LYS B 1 48 ? -0.967 0.352 -4.948 1.00 12.73 48 LYS B C 1
ATOM 1399 O O . LYS B 1 48 ? -1.207 1.198 -5.801 1.00 14.57 48 LYS B O 1
ATOM 1405 N N . ASN B 1 49 ? -0.615 0.668 -3.700 1.00 15.36 49 ASN B N 1
ATOM 1406 C CA . ASN B 1 49 ? -0.716 2.077 -3.303 1.00 14.51 49 ASN B CA 1
ATOM 1407 C C . ASN B 1 49 ? 0.363 2.866 -4.065 1.00 11.96 49 ASN B C 1
ATOM 1408 O O . ASN B 1 49 ? 0.198 4.057 -4.330 1.00 17.83 49 ASN B O 1
ATOM 1413 N N . CYS B 1 50 ? 1.484 2.190 -4.363 1.00 13.91 50 CYS B N 1
ATOM 1414 C CA . CYS B 1 50 ? 2.540 2.793 -5.164 1.00 13.26 50 CYS B CA 1
ATOM 1415 C C . CYS B 1 50 ? 2.452 2.397 -6.624 1.00 13.24 50 CYS B C 1
ATOM 1416 O O . CYS B 1 50 ? 3.010 3.091 -7.450 1.00 14.39 50 CYS B O 1
ATOM 1419 N N . HIS B 1 51 ? 1.812 1.262 -6.923 1.00 11.81 51 HIS B N 1
ATOM 1420 C CA . HIS B 1 51 ? 1.827 0.728 -8.284 1.00 11.66 51 HIS B CA 1
ATOM 1421 C C . HIS B 1 51 ? 0.425 0.639 -8.871 1.00 17.07 51 HIS B C 1
ATOM 1422 O O . HIS B 1 51 ? 0.147 -0.231 -9.672 1.00 15.81 51 HIS B O 1
ATOM 1429 N N . VAL B 1 52 ? -0.449 1.585 -8.497 1.00 19.39 52 VAL B N 1
ATOM 1430 C CA . VAL B 1 52 ? -1.801 1.662 -9.082 1.00 17.24 52 VAL B CA 1
ATOM 1431 C C . VAL B 1 52 ? -1.750 1.462 -10.594 1.00 14.87 52 VAL B C 1
ATOM 1432 O O . VAL B 1 52 ? -0.937 2.079 -11.300 1.00 17.58 52 VAL B O 1
ATOM 1436 N N . GLY B 1 53 ? -2.601 0.575 -11.076 1.00 15.78 53 GLY B N 1
ATOM 1437 C CA . GLY B 1 53 ? -2.701 0.338 -12.511 1.00 17.44 53 GLY B CA 1
ATOM 1438 C C . GLY B 1 53 ? -1.429 -0.096 -13.227 1.00 17.45 53 GLY B C 1
ATOM 1439 O O . GLY B 1 53 ? -1.350 -0.008 -14.451 1.00 18.66 53 GLY B O 1
ATOM 1440 N N . GLY B 1 54 ? -0.435 -0.592 -12.480 1.00 16.29 54 GLY B N 1
ATOM 1441 C CA . GLY B 1 54 ? 0.820 -1.009 -13.094 1.00 17.67 54 GLY B CA 1
ATOM 1442 C C . GLY B 1 54 ? 1.809 0.138 -13.247 1.00 14.65 54 GLY B C 1
ATOM 1443 O O . GLY B 1 54 ? 2.862 -0.023 -13.875 1.00 15.51 54 GLY B O 1
ATOM 1444 N N . SER B 1 55 ? 1.458 1.302 -12.704 1.00 17.17 55 SER B N 1
ATOM 1445 C CA . SER B 1 55 ? 2.367 2.444 -12.744 1.00 17.82 55 SER B CA 1
ATOM 1446 C C . SER B 1 55 ? 3.404 2.289 -11.630 1.00 17.43 55 SER B C 1
ATOM 1447 O O . SER B 1 55 ? 3.340 1.347 -10.861 1.00 15.11 55 SER B O 1
ATOM 1450 N N . THR B 1 56 ? 4.367 3.198 -11.591 1.00 16.83 56 THR B N 1
ATOM 1451 C CA . THR B 1 56 ? 5.177 3.375 -10.395 1.00 17.60 56 THR B CA 1
ATOM 1452 C C . THR B 1 56 ? 5.169 4.845 -10.042 1.00 19.93 56 THR B C 1
ATOM 1453 O O . THR B 1 56 ? 5.925 5.636 -10.602 1.00 22.13 56 THR B O 1
ATOM 1457 N N . LEU B 1 57 ? 4.291 5.200 -9.117 1.00 15.64 57 LEU B N 1
ATOM 1458 C CA . LEU B 1 57 ? 4.053 6.606 -8.820 1.00 16.35 57 LEU B CA 1
ATOM 1459 C C . LEU B 1 57 ? 5.344 7.320 -8.353 1.00 19.30 57 LEU B C 1
ATOM 1460 O O . LEU B 1 57 ? 5.656 8.416 -8.848 1.00 24.42 57 LEU B O 1
ATOM 1465 N N . PRO B 1 58 ? 6.127 6.687 -7.453 1.00 21.67 58 PRO B N 1
ATOM 1466 C CA . PRO B 1 58 ? 7.362 7.399 -7.081 1.00 23.92 58 PRO B CA 1
ATOM 1467 C C . PRO B 1 58 ? 8.523 7.345 -8.092 1.00 29.66 58 PRO B C 1
ATOM 1468 O O . PRO B 1 58 ? 9.569 7.920 -7.801 1.00 34.78 58 PRO B O 1
ATOM 1472 N N . ASN B 1 59 ? 8.363 6.671 -9.230 1.00 25.23 59 ASN B N 1
ATOM 1473 C CA . ASN B 1 59 ? 9.371 6.690 -10.287 1.00 25.12 59 ASN B CA 1
ATOM 1474 C C . ASN B 1 59 ? 8.776 6.222 -11.601 1.00 26.31 59 ASN B C 1
ATOM 1475 O O . ASN B 1 59 ? 8.933 5.068 -11.995 1.00 25.52 59 ASN B O 1
ATOM 1480 N N . PRO B 1 60 ? 8.077 7.128 -12.284 1.00 27.37 60 PRO B N 1
ATOM 1481 C CA . PRO B 1 60 ? 7.259 6.784 -13.446 1.00 23.80 60 PRO B CA 1
ATOM 1482 C C . PRO B 1 60 ? 8.031 6.090 -14.573 1.00 24.57 60 PRO B C 1
ATOM 1483 O O . PRO B 1 60 ? 7.420 5.357 -15.340 1.00 30.10 60 PRO B O 1
ATOM 1487 N N . LEU B 1 61 ? 9.337 6.315 -14.685 1.00 27.53 61 LEU B N 1
ATOM 1488 C CA . LEU B 1 61 ? 10.128 5.650 -15.728 1.00 29.42 61 LEU B CA 1
ATOM 1489 C C . LEU B 1 61 ? 10.323 4.154 -15.492 1.00 27.32 61 LEU B C 1
ATOM 1490 O O . LEU B 1 61 ? 10.590 3.405 -16.438 1.00 29.30 61 LEU B O 1
ATOM 1495 N N . VAL B 1 62 ? 10.202 3.725 -14.237 1.00 23.19 62 VAL B N 1
ATOM 1496 C CA . VAL B 1 62 ? 10.436 2.322 -13.866 1.00 19.90 62 VAL B CA 1
ATOM 1497 C C . VAL B 1 62 ? 9.095 1.687 -13.442 1.00 17.77 62 VAL B C 1
ATOM 1498 O O . VAL B 1 62 ? 8.924 1.302 -12.294 1.00 17.35 62 VAL B O 1
ATOM 1502 N N . SER B 1 63 ? 8.164 1.585 -14.403 1.00 18.15 63 SER B N 1
ATOM 1503 C CA . SER B 1 63 ? 6.819 1.088 -14.176 1.00 16.96 63 SER B CA 1
ATOM 1504 C C . SER B 1 63 ? 6.776 -0.431 -14.216 1.00 16.06 63 SER B C 1
ATOM 1505 O O . SER B 1 63 ? 7.796 -1.075 -14.474 1.00 16.26 63 SER B O 1
ATOM 1508 N N . LEU B 1 64 ? 5.578 -0.984 -14.031 1.00 14.47 64 LEU B N 1
ATOM 1509 C CA . LEU B 1 64 ? 5.381 -2.423 -14.127 1.00 13.51 64 LEU B CA 1
ATOM 1510 C C . LEU B 1 64 ? 4.915 -2.864 -15.544 1.00 14.96 64 LEU B C 1
ATOM 1511 O O . LEU B 1 64 ? 4.440 -3.961 -15.699 1.00 15.79 64 LEU B O 1
ATOM 1516 N N . SER B 1 65 ? 5.065 -2.001 -16.552 1.00 17.93 65 SER B N 1
ATOM 1517 C CA . SER B 1 65 ? 4.757 -2.393 -17.932 1.00 14.51 65 SER B CA 1
ATOM 1518 C C . SER B 1 65 ? 5.754 -3.434 -18.376 1.00 18.83 65 SER B C 1
ATOM 1519 O O . SER B 1 65 ? 6.867 -3.465 -17.858 1.00 17.93 65 SER B O 1
ATOM 1522 N N . LEU B 1 66 ? 5.357 -4.275 -19.322 1.00 18.86 66 LEU B N 1
ATOM 1523 C CA . LEU B 1 66 ? 6.267 -5.317 -19.816 1.00 21.67 66 LEU B CA 1
ATOM 1524 C C . LEU B 1 66 ? 7.525 -4.669 -20.413 1.00 20.20 66 LEU B C 1
ATOM 1525 O O . LEU B 1 66 ? 8.642 -5.163 -20.223 1.00 20.10 66 LEU B O 1
ATOM 1530 N N . LYS B 1 67 ? 7.332 -3.570 -21.135 1.00 18.73 67 LYS B N 1
ATOM 1531 C CA . LYS B 1 67 ? 8.443 -2.837 -21.730 1.00 23.69 67 LYS B CA 1
ATOM 1532 C C . LYS B 1 67 ? 9.448 -2.398 -20.681 1.00 22.32 67 LYS B C 1
ATOM 1533 O O . LYS B 1 67 ? 10.651 -2.576 -20.844 1.00 26.61 67 LYS B O 1
ATOM 1539 N N . ASP B 1 68 ? 8.955 -1.812 -19.601 1.00 19.05 68 ASP B N 1
ATOM 1540 C CA . ASP B 1 68 ? 9.837 -1.394 -18.539 1.00 18.66 68 ASP B CA 1
ATOM 1541 C C . ASP B 1 68 ? 10.476 -2.558 -17.768 1.00 19.44 68 ASP B C 1
ATOM 1542 O O . ASP B 1 68 ? 11.652 -2.480 -17.424 1.00 25.31 68 ASP B O 1
ATOM 1547 N N . LEU B 1 69 ? 9.726 -3.624 -17.505 1.00 17.80 69 LEU B N 1
ATOM 1548 C CA . LEU B 1 69 ? 10.287 -4.790 -16.846 1.00 19.06 69 LEU B CA 1
ATOM 1549 C C . LEU B 1 69 ? 11.426 -5.420 -17.688 1.00 21.01 69 LEU B C 1
ATOM 1550 O O . LEU B 1 69 ? 12.435 -5.849 -17.153 1.00 24.16 69 LEU B O 1
ATOM 1555 N N . LYS B 1 70 ? 11.241 -5.445 -19.007 1.00 18.04 70 LYS B N 1
ATOM 1556 C CA . LYS B 1 70 ? 12.216 -6.022 -19.925 1.00 22.18 70 LYS B CA 1
ATOM 1557 C C . LYS B 1 70 ? 13.404 -5.092 -20.150 1.00 24.23 70 LYS B C 1
ATOM 1558 O O . LYS B 1 70 ? 14.389 -5.481 -20.785 1.00 27.39 70 LYS B O 1
ATOM 1564 N N . GLY B 1 71 ? 13.300 -3.860 -19.663 1.00 26.69 71 GLY B N 1
ATOM 1565 C CA . GLY B 1 71 ? 14.405 -2.928 -19.768 1.00 21.55 71 GLY B CA 1
ATOM 1566 C C . GLY B 1 71 ? 15.304 -2.938 -18.544 1.00 22.43 71 GLY B C 1
ATOM 1567 O O . GLY B 1 71 ? 16.380 -2.323 -18.528 1.00 28.54 71 GLY B O 1
ATOM 1568 N N . ALA B 1 72 ? 14.862 -3.660 -17.520 1.00 23.26 72 ALA B N 1
ATOM 1569 C CA . ALA B 1 72 ? 15.595 -3.770 -16.271 1.00 24.48 72 ALA B CA 1
ATOM 1570 C C . ALA B 1 72 ? 16.810 -4.692 -16.403 1.00 27.92 72 ALA B C 1
ATOM 1571 O O . ALA B 1 72 ? 16.881 -5.505 -17.324 1.00 26.81 72 ALA B O 1
ATOM 1573 N N . THR B 1 73 ? 17.754 -4.564 -15.470 1.00 27.11 73 THR B N 1
ATOM 1574 C CA . THR B 1 73 ? 18.984 -5.352 -15.500 1.00 34.76 73 THR B CA 1
ATOM 1575 C C . THR B 1 73 ? 19.129 -6.223 -14.253 1.00 27.80 73 THR B C 1
ATOM 1576 O O . THR B 1 73 ? 19.341 -5.701 -13.154 1.00 32.89 73 THR B O 1
ATOM 1580 N N . PRO B 1 74 ? 18.965 -7.550 -14.397 1.00 30.26 74 PRO B N 1
ATOM 1581 C CA . PRO B 1 74 ? 18.520 -8.342 -15.552 1.00 31.65 74 PRO B CA 1
ATOM 1582 C C . PRO B 1 74 ? 17.032 -8.080 -15.762 1.00 28.48 74 PRO B C 1
ATOM 1583 O O . PRO B 1 74 ? 16.440 -7.525 -14.850 1.00 27.55 74 PRO B O 1
ATOM 1587 N N . PRO B 1 75 ? 16.454 -8.469 -16.914 1.00 22.15 75 PRO B N 1
ATOM 1588 C CA . PRO B 1 75 ? 15.028 -8.233 -17.177 1.00 27.26 75 PRO B CA 1
ATOM 1589 C C . PRO B 1 75 ? 14.145 -8.890 -16.125 1.00 26.53 75 PRO B C 1
ATOM 1590 O O . PRO B 1 75 ? 14.450 -9.983 -15.660 1.00 26.63 75 PRO B O 1
ATOM 1594 N N . ARG B 1 76 ? 13.056 -8.217 -15.766 1.00 21.39 76 ARG B N 1
ATOM 1595 C CA . ARG B 1 76 ? 12.156 -8.658 -14.714 1.00 20.22 76 ARG B CA 1
ATOM 1596 C C . ARG B 1 76 ? 10.869 -9.197 -15.329 1.00 20.08 76 ARG B C 1
ATOM 1597 O O . ARG B 1 76 ? 9.762 -8.794 -14.963 1.00 21.60 76 ARG B O 1
ATOM 1605 N N . ASP B 1 77 ? 11.050 -10.148 -16.252 1.00 19.62 77 ASP B N 1
ATOM 1606 C CA . ASP B 1 77 ? 9.984 -10.647 -17.093 1.00 22.00 77 ASP B CA 1
ATOM 1607 C C . ASP B 1 77 ? 9.738 -12.137 -16.925 1.00 17.36 77 ASP B C 1
ATOM 1608 O O . ASP B 1 77 ? 9.208 -12.798 -17.819 1.00 22.50 77 ASP B O 1
ATOM 1613 N N . THR B 1 78 ? 10.149 -12.663 -15.782 1.00 17.36 78 THR B N 1
ATOM 1614 C CA A THR B 1 78 ? 9.887 -14.062 -15.454 0.48 18.94 78 THR B CA 1
ATOM 1615 C CA B THR B 1 78 ? 9.924 -14.065 -15.446 0.52 19.39 78 THR B CA 1
ATOM 1616 C C . THR B 1 78 ? 9.528 -14.175 -13.978 1.00 20.09 78 THR B C 1
ATOM 1617 O O . THR B 1 78 ? 9.802 -13.262 -13.186 1.00 18.93 78 THR B O 1
ATOM 1624 N N . ILE B 1 79 ? 8.889 -15.280 -13.613 1.00 17.94 79 ILE B N 1
ATOM 1625 C CA . ILE B 1 79 ? 8.564 -15.515 -12.209 1.00 16.58 79 ILE B CA 1
ATOM 1626 C C . ILE B 1 79 ? 9.831 -15.482 -11.351 1.00 19.08 79 ILE B C 1
ATOM 1627 O O . ILE B 1 79 ? 9.863 -14.835 -10.300 1.00 22.37 79 ILE B O 1
ATOM 1632 N N . ALA B 1 80 ? 10.886 -16.164 -11.784 1.00 23.44 80 ALA B N 1
ATOM 1633 C CA . ALA B 1 80 ? 12.069 -16.202 -10.937 1.00 20.02 80 ALA B CA 1
ATOM 1634 C C . ALA B 1 80 ? 12.713 -14.828 -10.753 1.00 17.31 80 ALA B C 1
ATOM 1635 O O . ALA B 1 80 ? 13.157 -14.504 -9.647 1.00 18.78 80 ALA B O 1
ATOM 1637 N N . SER B 1 81 ? 12.785 -14.016 -11.805 1.00 20.12 81 SER B N 1
ATOM 1638 C CA A SER B 1 81 ? 13.375 -12.676 -11.704 0.14 21.64 81 SER B CA 1
ATOM 1639 C CA B SER B 1 81 ? 13.404 -12.694 -11.670 0.86 21.82 81 SER B CA 1
ATOM 1640 C C . SER B 1 81 ? 12.543 -11.693 -10.866 1.00 19.61 81 SER B C 1
ATOM 1641 O O . SER B 1 81 ? 13.083 -10.812 -10.194 1.00 18.91 81 SER B O 1
ATOM 1646 N N . LEU B 1 82 ? 11.221 -11.846 -10.910 1.00 16.12 82 LEU B N 1
ATOM 1647 C CA . LEU B 1 82 ? 10.321 -11.007 -10.116 1.00 16.04 82 LEU B CA 1
ATOM 1648 C C . LEU B 1 82 ? 10.376 -11.434 -8.657 1.00 20.40 82 LEU B C 1
ATOM 1649 O O . LEU B 1 82 ? 10.416 -10.595 -7.755 1.00 18.29 82 LEU B O 1
ATOM 1654 N N . VAL B 1 83 ? 10.401 -12.746 -8.407 1.00 18.51 83 VAL B N 1
ATOM 1655 C CA . VAL B 1 83 ? 10.540 -13.231 -7.033 1.00 25.95 83 VAL B CA 1
ATOM 1656 C C . VAL B 1 83 ? 11.856 -12.772 -6.410 1.00 25.38 83 VAL B C 1
ATOM 1657 O O . VAL B 1 83 ? 11.865 -12.267 -5.282 1.00 25.24 83 VAL B O 1
ATOM 1661 N N . ALA B 1 84 ? 12.955 -12.964 -7.136 1.00 22.78 84 ALA B N 1
ATOM 1662 C CA . ALA B 1 84 ? 14.279 -12.576 -6.655 1.00 25.01 84 ALA B CA 1
ATOM 1663 C C . ALA B 1 84 ? 14.310 -11.073 -6.367 1.00 21.24 84 ALA B C 1
ATOM 1664 O O . ALA B 1 84 ? 14.885 -10.639 -5.364 1.00 25.47 84 ALA B O 1
ATOM 1666 N N . PHE B 1 85 ? 13.691 -10.293 -7.250 1.00 17.26 85 PHE B N 1
ATOM 1667 C CA . PHE B 1 85 ? 13.575 -8.830 -7.051 1.00 18.80 85 PHE B CA 1
ATOM 1668 C C . PHE B 1 85 ? 12.868 -8.459 -5.740 1.00 18.61 85 PHE B C 1
ATOM 1669 O O . PHE B 1 85 ? 13.393 -7.651 -4.985 1.00 21.01 85 PHE B O 1
ATOM 1677 N N . GLN B 1 86 ? 11.714 -9.052 -5.440 1.00 18.68 86 GLN B N 1
ATOM 1678 C CA . GLN B 1 86 ? 10.961 -8.643 -4.239 1.00 18.33 86 GLN B CA 1
ATOM 1679 C C . GLN B 1 86 ? 11.669 -9.028 -2.952 1.00 21.92 86 GLN B C 1
ATOM 1680 O O . GLN B 1 86 ? 11.519 -8.352 -1.930 1.00 20.87 86 GLN B O 1
ATOM 1686 N N . ARG B 1 87 ? 12.448 -10.108 -3.011 1.00 18.35 87 ARG B N 1
ATOM 1687 C CA . ARG B 1 87 ? 13.177 -10.538 -1.826 1.00 19.56 87 ARG B CA 1
ATOM 1688 C C . ARG B 1 87 ? 14.285 -9.548 -1.526 1.00 22.55 87 ARG B C 1
ATOM 1689 O O . ARG B 1 87 ? 14.685 -9.389 -0.365 1.00 26.79 87 ARG B O 1
ATOM 1697 N N . SER B 1 88 ? 14.817 -8.910 -2.572 1.00 23.22 88 SER B N 1
ATOM 1698 C CA . SER B 1 88 ? 15.846 -7.887 -2.370 1.00 22.51 88 SER B CA 1
ATOM 1699 C C . SER B 1 88 ? 15.829 -6.785 -3.441 1.00 20.98 88 SER B C 1
ATOM 1700 O O . SER B 1 88 ? 16.602 -6.843 -4.387 1.00 23.62 88 SER B O 1
ATOM 1703 N N . PRO B 1 89 ? 14.925 -5.786 -3.304 1.00 24.85 89 PRO B N 1
ATOM 1704 C CA . PRO B 1 89 ? 14.765 -4.840 -4.419 1.00 27.11 89 PRO B CA 1
ATOM 1705 C C . PRO B 1 89 ? 16.018 -4.082 -4.787 1.00 19.94 89 PRO B C 1
ATOM 1706 O O . PRO B 1 89 ? 16.808 -3.720 -3.904 1.00 26.95 89 PRO B O 1
ATOM 1710 N N . LYS B 1 90 ? 16.176 -3.826 -6.079 1.00 24.59 90 LYS B N 1
ATOM 1711 C CA . LYS B 1 90 ? 17.378 -3.199 -6.604 1.00 31.36 90 LYS B CA 1
ATOM 1712 C C . LYS B 1 90 ? 17.053 -2.032 -7.520 1.00 26.42 90 LYS B C 1
ATOM 1713 O O . LYS B 1 90 ? 15.931 -1.884 -7.985 1.00 20.97 90 LYS B O 1
ATOM 1719 N N . SER B 1 91 ? 18.067 -1.233 -7.813 1.00 30.03 91 SER B N 1
ATOM 1720 C CA . SER B 1 91 ? 17.919 -0.146 -8.766 1.00 34.15 91 SER B CA 1
ATOM 1721 C C . SER B 1 91 ? 17.680 -0.722 -10.161 1.00 27.88 91 SER B C 1
ATOM 1722 O O . SER B 1 91 ? 17.836 -1.925 -10.389 1.00 27.10 91 SER B O 1
ATOM 1725 N N . TYR B 1 92 ? 17.285 0.132 -11.094 1.00 24.98 92 TYR B N 1
ATOM 1726 C CA . TYR B 1 92 ? 16.884 -0.347 -12.414 1.00 26.68 92 TYR B CA 1
ATOM 1727 C C . TYR B 1 92 ? 18.015 -1.034 -13.173 1.00 29.13 92 TYR B C 1
ATOM 1728 O O . TYR B 1 92 ? 17.770 -1.990 -13.911 1.00 25.49 92 TYR B O 1
ATOM 1737 N N . ASP B 1 93 ? 19.242 -0.536 -13.001 1.00 33.37 93 ASP B N 1
ATOM 1738 C CA . ASP B 1 93 ? 20.416 -1.179 -13.616 1.00 41.84 93 ASP B CA 1
ATOM 1739 C C . ASP B 1 93 ? 20.909 -2.352 -12.771 1.00 41.09 93 ASP B C 1
ATOM 1740 O O . ASP B 1 93 ? 21.791 -3.104 -13.178 1.00 45.28 93 ASP B O 1
ATOM 1745 N N . GLY B 1 94 ? 20.349 -2.481 -11.577 1.00 35.81 94 GLY B N 1
ATOM 1746 C CA . GLY B 1 94 ? 20.621 -3.625 -10.730 1.00 34.95 94 GLY B CA 1
ATOM 1747 C C . GLY B 1 94 ? 21.907 -3.505 -9.937 1.00 39.65 94 GLY B C 1
ATOM 1748 O O . GLY B 1 94 ? 22.304 -4.454 -9.266 1.00 41.98 94 GLY B O 1
ATOM 1749 N N . SER B 1 95 ? 22.546 -2.341 -9.999 1.00 41.63 95 SER B N 1
ATOM 1750 C CA . SER B 1 95 ? 23.850 -2.153 -9.364 1.00 40.98 95 SER B CA 1
ATOM 1751 C C . SER B 1 95 ? 23.792 -1.794 -7.882 1.00 43.42 95 SER B C 1
ATOM 1752 O O . SER B 1 95 ? 24.740 -2.061 -7.146 1.00 49.28 95 SER B O 1
ATOM 1755 N N . GLU B 1 96 ? 22.688 -1.194 -7.446 1.00 36.96 96 GLU B N 1
ATOM 1756 C CA . GLU B 1 96 ? 22.526 -0.772 -6.056 1.00 40.60 96 GLU B CA 1
ATOM 1757 C C . GLU B 1 96 ? 21.242 -1.325 -5.445 1.00 37.83 96 GLU B C 1
ATOM 1758 O O . GLU B 1 96 ? 20.281 -1.615 -6.155 1.00 34.29 96 GLU B O 1
ATOM 1764 N N . GLU B 1 97 ? 21.222 -1.452 -4.123 1.00 34.04 97 GLU B N 1
ATOM 1765 C CA . GLU B 1 97 ? 20.019 -1.872 -3.425 1.00 32.82 97 GLU B CA 1
ATOM 1766 C C . GLU B 1 97 ? 19.040 -0.704 -3.456 1.00 30.52 97 GLU B C 1
ATOM 1767 O O . GLU B 1 97 ? 19.439 0.447 -3.279 1.00 32.21 97 GLU B O 1
ATOM 1773 N N . SER B 1 98 ? 17.762 -0.988 -3.681 1.00 29.40 98 SER B N 1
ATOM 1774 C CA . SER B 1 98 ? 16.761 0.072 -3.615 1.00 25.35 98 SER B CA 1
ATOM 1775 C C . SER B 1 98 ? 15.965 -0.035 -2.311 1.00 25.03 98 SER B C 1
ATOM 1776 O O . SER B 1 98 ? 15.580 -1.135 -1.899 1.00 25.71 98 SER B O 1
ATOM 1779 N N . TYR B 1 99 ? 15.699 1.098 -1.660 1.00 22.56 99 TYR B N 1
ATOM 1780 C CA . TYR B 1 99 ? 14.911 1.081 -0.449 1.00 25.01 99 TYR B CA 1
ATOM 1781 C C . TYR B 1 99 ? 13.599 1.823 -0.702 1.00 24.09 99 TYR B C 1
ATOM 1782 O O . TYR B 1 99 ? 12.829 2.107 0.230 1.00 23.89 99 TYR B O 1
ATOM 1791 N N . SER B 1 100 ? 13.329 2.090 -1.981 1.00 24.19 100 SER B N 1
ATOM 1792 C CA . SER B 1 100 ? 12.116 2.836 -2.363 1.00 20.21 100 SER B CA 1
ATOM 1793 C C . SER B 1 100 ? 10.914 1.911 -2.606 1.00 17.85 100 SER B C 1
ATOM 1794 O O . SER B 1 100 ? 9.760 2.323 -2.502 1.00 21.72 100 SER B O 1
ATOM 1797 N N . CYS B 1 101 ? 11.190 0.660 -2.944 1.00 16.16 101 CYS B N 1
ATOM 1798 C CA . CYS B 1 101 ? 10.144 -0.311 -3.167 1.00 14.85 101 CYS B CA 1
ATOM 1799 C C . CYS B 1 101 ? 10.084 -1.210 -1.932 1.00 16.31 101 CYS B C 1
ATOM 1800 O O . CYS B 1 101 ? 10.925 -1.111 -1.035 1.00 29.17 101 CYS B O 1
ATOM 1803 N N . ARG B 1 102 ? 9.084 -2.060 -1.869 1.00 17.58 102 ARG B N 1
ATOM 1804 C CA . ARG B 1 102 ? 8.811 -2.874 -0.695 1.00 20.77 102 ARG B CA 1
ATOM 1805 C C . ARG B 1 102 ? 9.493 -4.233 -0.723 1.00 20.83 102 ARG B C 1
ATOM 1806 O O . ARG B 1 102 ? 9.047 -5.135 -1.434 1.00 22.48 102 ARG B O 1
ATOM 1814 N N . ARG B 1 103 ? 10.534 -4.394 0.089 1.00 20.84 103 ARG B N 1
ATOM 1815 C CA . ARG B 1 103 ? 11.149 -5.703 0.264 1.00 21.40 103 ARG B CA 1
ATOM 1816 C C . ARG B 1 103 ? 10.184 -6.640 0.993 1.00 23.58 103 ARG B C 1
ATOM 1817 O O . ARG B 1 103 ? 9.559 -6.245 1.972 1.00 20.79 103 ARG B O 1
ATOM 1825 N N . VAL B 1 104 ? 10.070 -7.887 0.526 1.00 23.95 104 VAL B N 1
ATOM 1826 C CA . VAL B 1 104 ? 9.149 -8.855 1.139 1.00 16.99 104 VAL B CA 1
ATOM 1827 C C . VAL B 1 104 ? 9.892 -10.086 1.630 1.00 22.18 104 VAL B C 1
ATOM 1828 O O . VAL B 1 104 ? 10.398 -10.845 0.829 1.00 23.41 104 VAL B O 1
ATOM 1832 N N . SER B 1 105 ? 9.937 -10.254 2.949 1.00 23.19 105 SER B N 1
ATOM 1833 C CA A SER B 1 105 ? 10.599 -11.415 3.509 0.42 24.99 105 SER B CA 1
ATOM 1834 C CA B SER B 1 105 ? 10.550 -11.400 3.611 0.58 24.44 105 SER B CA 1
ATOM 1835 C C . SER B 1 105 ? 9.698 -12.654 3.474 1.00 23.26 105 SER B C 1
ATOM 1836 O O . SER B 1 105 ? 8.491 -12.567 3.232 1.00 21.76 105 SER B O 1
ATOM 1841 N N . GLU B 1 106 ? 10.314 -13.813 3.666 1.00 23.68 106 GLU B N 1
ATOM 1842 C CA . GLU B 1 106 ? 9.592 -15.070 3.620 1.00 26.52 106 GLU B CA 1
ATOM 1843 C C . GLU B 1 106 ? 8.658 -15.214 4.808 1.00 20.74 106 GLU B C 1
ATOM 1844 O O . GLU B 1 106 ? 7.695 -15.977 4.758 1.00 26.77 106 GLU B O 1
ATOM 1850 N N . ASP B 1 107 ? 8.960 -14.520 5.902 1.00 25.34 107 ASP B N 1
ATOM 1851 C CA . ASP B 1 107 ? 7.992 -14.382 6.998 1.00 32.69 107 ASP B CA 1
ATOM 1852 C C . ASP B 1 107 ? 6.700 -13.666 6.594 1.00 27.97 107 ASP B C 1
ATOM 1853 O O . ASP B 1 107 ? 5.653 -13.898 7.191 1.00 33.43 107 ASP B O 1
ATOM 1858 N N . TRP B 1 108 ? 6.780 -12.802 5.584 1.00 28.82 108 TRP B N 1
ATOM 1859 C CA . TRP B 1 108 ? 5.642 -11.968 5.199 1.00 26.97 108 TRP B CA 1
ATOM 1860 C C . TRP B 1 108 ? 4.835 -12.650 4.114 1.00 23.72 108 TRP B C 1
ATOM 1861 O O . TRP B 1 108 ? 3.625 -12.792 4.250 1.00 23.73 108 TRP B O 1
ATOM 1872 N N . LEU B 1 109 ? 5.529 -13.088 3.056 1.00 22.37 109 LEU B N 1
ATOM 1873 C CA . LEU B 1 109 ? 4.944 -13.929 2.014 1.00 21.60 109 LEU B CA 1
ATOM 1874 C C . LEU B 1 109 ? 5.796 -15.147 1.759 1.00 20.40 109 LEU B C 1
ATOM 1875 O O . LEU B 1 109 ? 6.965 -15.006 1.463 1.00 20.70 109 LEU B O 1
ATOM 1880 N N . THR B 1 110 ? 5.186 -16.323 1.821 1.00 18.78 110 THR B N 1
ATOM 1881 C CA . THR B 1 110 ? 5.846 -17.582 1.477 1.00 21.75 110 THR B CA 1
ATOM 1882 C C . THR B 1 110 ? 6.184 -17.609 -0.009 1.00 20.39 110 THR B C 1
ATOM 1883 O O . THR B 1 110 ? 5.724 -16.748 -0.781 1.00 22.98 110 THR B O 1
ATOM 1887 N N . THR B 1 111 ? 6.986 -18.595 -0.397 1.00 19.33 111 THR B N 1
ATOM 1888 C CA . THR B 1 111 ? 7.332 -18.805 -1.798 1.00 20.48 111 THR B CA 1
ATOM 1889 C C . THR B 1 111 ? 6.095 -18.868 -2.664 1.00 21.26 111 THR B C 1
ATOM 1890 O O . THR B 1 111 ? 5.969 -18.088 -3.623 1.00 19.97 111 THR B O 1
ATOM 1894 N N . GLU B 1 112 ? 5.164 -19.753 -2.299 1.00 20.43 112 GLU B N 1
ATOM 1895 C CA . GLU B 1 112 ? 3.937 -19.937 -3.073 1.00 20.44 112 GLU B CA 1
ATOM 1896 C C . GLU B 1 112 ? 3.205 -18.595 -3.252 1.00 23.07 112 GLU B C 1
ATOM 1897 O O . GLU B 1 112 ? 2.751 -18.272 -4.353 1.00 23.49 112 GLU B O 1
ATOM 1903 N N . GLN B 1 113 ? 3.124 -17.810 -2.183 1.00 20.64 113 GLN B N 1
ATOM 1904 C CA . GLN B 1 113 ? 2.404 -16.527 -2.213 1.00 14.72 113 GLN B CA 1
ATOM 1905 C C . GLN B 1 113 ? 3.098 -15.541 -3.139 1.00 18.37 113 GLN B C 1
ATOM 1906 O O . GLN B 1 113 ? 2.425 -14.822 -3.941 1.00 16.02 113 GLN B O 1
ATOM 1912 N N . LEU B 1 114 ? 4.410 -15.424 -3.015 1.00 19.01 114 LEU B N 1
ATOM 1913 C CA . LEU B 1 114 ? 5.135 -14.452 -3.830 1.00 18.29 114 LEU B CA 1
ATOM 1914 C C . LEU B 1 114 ? 5.083 -14.838 -5.311 1.00 16.44 114 LEU B C 1
ATOM 1915 O O . LEU B 1 114 ? 4.978 -13.961 -6.163 1.00 17.29 114 LEU B O 1
ATOM 1920 N N . GLU B 1 115 ? 5.125 -16.142 -5.599 1.00 19.75 115 GLU B N 1
ATOM 1921 C CA . GLU B 1 115 ? 4.951 -16.631 -6.969 1.00 17.16 115 GLU B CA 1
ATOM 1922 C C . GLU B 1 115 ? 3.582 -16.271 -7.540 1.00 21.59 115 GLU B C 1
ATOM 1923 O O . GLU B 1 115 ? 3.479 -15.922 -8.720 1.00 18.58 115 GLU B O 1
ATOM 1929 N N . THR B 1 116 ? 2.520 -16.328 -6.733 1.00 17.29 116 THR B N 1
ATOM 1930 C CA . THR B 1 116 ? 1.209 -15.868 -7.247 1.00 15.67 116 THR B CA 1
ATOM 1931 C C . THR B 1 116 ? 1.179 -14.362 -7.543 1.00 15.00 116 THR B C 1
ATOM 1932 O O . THR B 1 116 ? 0.485 -13.913 -8.465 1.00 13.98 116 THR B O 1
ATOM 1936 N N . LEU B 1 117 ? 1.896 -13.578 -6.747 1.00 13.89 117 LEU B N 1
ATOM 1937 C CA . LEU B 1 117 ? 1.995 -12.136 -6.946 1.00 11.83 117 LEU B CA 1
ATOM 1938 C C . LEU B 1 117 ? 2.743 -11.803 -8.244 1.00 18.00 117 LEU B C 1
ATOM 1939 O O . LEU B 1 117 ? 2.279 -10.943 -9.054 1.00 13.90 117 LEU B O 1
ATOM 1944 N N . ALA B 1 118 ? 3.888 -12.463 -8.431 1.00 17.60 118 ALA B N 1
ATOM 1945 C CA . ALA B 1 118 ? 4.688 -12.336 -9.645 1.00 12.54 118 ALA B CA 1
ATOM 1946 C C . ALA B 1 118 ? 3.904 -12.749 -10.887 1.00 12.55 118 ALA B C 1
ATOM 1947 O O . ALA B 1 118 ? 3.957 -12.068 -11.913 1.00 16.55 118 ALA B O 1
ATOM 1949 N N . ALA B 1 119 ? 3.121 -13.816 -10.744 1.00 13.83 119 ALA B N 1
ATOM 1950 C CA . ALA B 1 119 ? 2.266 -14.288 -11.820 1.00 12.90 119 ALA B CA 1
ATOM 1951 C C . ALA B 1 119 ? 1.213 -13.256 -12.200 1.00 14.34 119 ALA B C 1
ATOM 1952 O O . ALA B 1 119 ? 0.942 -13.058 -13.384 1.00 15.23 119 ALA B O 1
ATOM 1954 N N . PHE B 1 120 ? 0.585 -12.648 -11.202 1.00 12.04 120 PHE B N 1
ATOM 1955 C CA . PHE B 1 120 ? -0.433 -11.648 -11.448 1.00 13.94 120 PHE B CA 1
ATOM 1956 C C . PHE B 1 120 ? 0.219 -10.484 -12.173 1.00 11.53 120 PHE B C 1
ATOM 1957 O O . PHE B 1 120 ? -0.247 -10.116 -13.250 1.00 14.01 120 PHE B O 1
ATOM 1965 N N . ILE B 1 121 ? 1.319 -9.966 -11.667 1.00 13.66 121 ILE B N 1
ATOM 1966 C CA . ILE B 1 121 ? 2.027 -8.874 -12.340 1.00 12.06 121 ILE B CA 1
ATOM 1967 C C . ILE B 1 121 ? 2.506 -9.252 -13.767 1.00 13.47 121 ILE B C 1
ATOM 1968 O O . ILE B 1 121 ? 2.404 -8.457 -14.695 1.00 14.11 121 ILE B O 1
ATOM 1973 N N . LEU B 1 122 ? 3.054 -10.455 -13.961 1.00 14.64 122 LEU B N 1
ATOM 1974 C CA . LEU B 1 122 ? 3.570 -10.810 -15.272 1.00 19.00 122 LEU B CA 1
ATOM 1975 C C . LEU B 1 122 ? 2.431 -10.960 -16.265 1.00 17.39 122 LEU B C 1
ATOM 1976 O O . LEU B 1 122 ? 2.522 -10.483 -17.407 1.00 16.67 122 LEU B O 1
ATOM 1981 N N . ARG B 1 123 ? 1.357 -11.631 -15.849 1.00 14.57 123 ARG B N 1
ATOM 1982 C CA . ARG B 1 123 ? 0.193 -11.763 -16.743 1.00 16.67 123 ARG B CA 1
ATOM 1983 C C . ARG B 1 123 ? -0.434 -10.399 -17.090 1.00 15.11 123 ARG B C 1
ATOM 1984 O O . ARG B 1 123 ? -0.776 -10.151 -18.248 1.00 15.31 123 ARG B O 1
ATOM 1992 N N . ALA B 1 124 ? -0.576 -9.530 -16.099 1.00 14.42 124 ALA B N 1
ATOM 1993 C CA . ALA B 1 124 ? -1.188 -8.216 -16.284 1.00 12.20 124 ALA B CA 1
ATOM 1994 C C . ALA B 1 124 ? -0.323 -7.416 -17.231 1.00 16.84 124 ALA B C 1
ATOM 1995 O O . ALA B 1 124 ? -0.839 -6.762 -18.159 1.00 17.78 124 ALA B O 1
ATOM 1997 N N . ALA B 1 125 ? 0.992 -7.489 -17.031 1.00 14.85 125 ALA B N 1
ATOM 1998 C CA . ALA B 1 125 ? 1.944 -6.831 -17.927 1.00 15.66 125 ALA B CA 1
ATOM 1999 C C . ALA B 1 125 ? 1.793 -7.308 -19.374 1.00 18.63 125 ALA B C 1
ATOM 2000 O O . ALA B 1 125 ? 1.891 -6.507 -20.288 1.00 17.54 125 ALA B O 1
ATOM 2002 N N . ALA B 1 126 ? 1.535 -8.603 -19.569 1.00 22.43 126 ALA B N 1
ATOM 2003 C CA . ALA B 1 126 ? 1.400 -9.137 -20.923 1.00 21.16 126 ALA B CA 1
ATOM 2004 C C . ALA B 1 126 ? 0.057 -8.816 -21.560 1.00 21.59 126 ALA B C 1
ATOM 2005 O O . ALA B 1 126 ? 0.000 -8.535 -22.760 1.00 22.47 126 ALA B O 1
ATOM 2007 N N . VAL B 1 127 ? -1.035 -8.879 -20.798 1.00 17.16 127 VAL B N 1
ATOM 2008 C CA . VAL B 1 127 ? -2.382 -8.783 -21.430 1.00 18.86 127 VAL B CA 1
ATOM 2009 C C . VAL B 1 127 ? -3.418 -7.777 -20.897 1.00 22.12 127 VAL B C 1
ATOM 2010 O O . VAL B 1 127 ? -4.433 -7.543 -21.533 1.00 20.84 127 VAL B O 1
ATOM 2014 N N . ALA B 1 128 ? -3.220 -7.196 -19.729 1.00 18.43 128 ALA B N 1
ATOM 2015 C CA . ALA B 1 128 ? -4.244 -6.284 -19.216 1.00 14.80 128 ALA B CA 1
ATOM 2016 C C . ALA B 1 128 ? -4.266 -4.927 -19.894 1.00 20.03 128 ALA B C 1
ATOM 2017 O O . ALA B 1 128 ? -3.233 -4.247 -20.005 1.00 19.11 128 ALA B O 1
ATOM 2019 N N . PRO B 1 129 ? -5.452 -4.526 -20.362 1.00 22.90 129 PRO B N 1
ATOM 2020 C CA . PRO B 1 129 ? -5.583 -3.184 -20.935 1.00 20.77 129 PRO B CA 1
ATOM 2021 C C . PRO B 1 129 ? -5.179 -2.097 -19.964 1.00 21.99 129 PRO B C 1
ATOM 2022 O O . PRO B 1 129 ? -5.604 -2.086 -18.805 1.00 24.58 129 PRO B O 1
ATOM 2026 N N . GLY B 1 130 ? -4.315 -1.212 -20.421 1.00 22.75 130 GLY B N 1
ATOM 2027 C CA . GLY B 1 130 ? -3.989 -0.021 -19.651 1.00 20.09 130 GLY B CA 1
ATOM 2028 C C . GLY B 1 130 ? -2.903 -0.207 -18.613 1.00 25.53 130 GLY B C 1
ATOM 2029 O O . GLY B 1 130 ? -2.494 0.757 -17.983 1.00 28.86 130 GLY B O 1
ATOM 2030 N N . TRP B 1 131 ? -2.431 -1.432 -18.429 1.00 23.16 131 TRP B N 1
ATOM 2031 C CA . TRP B 1 131 ? -1.428 -1.700 -17.394 1.00 20.13 131 TRP B CA 1
ATOM 2032 C C . TRP B 1 131 ? -0.097 -0.997 -17.668 1.00 21.24 131 TRP B C 1
ATOM 2033 O O . TRP B 1 131 ? 0.529 -1.226 -18.698 1.00 26.92 131 TRP B O 1
ATOM 2044 N N . GLY B 1 132 ? 0.335 -0.144 -16.747 1.00 22.75 132 GLY B N 1
ATOM 2045 C CA . GLY B 1 132 ? 1.620 0.524 -16.890 1.00 26.75 132 GLY B CA 1
ATOM 2046 C C . GLY B 1 132 ? 1.523 1.905 -17.522 1.00 37.28 132 GLY B C 1
ATOM 2047 O O . GLY B 1 132 ? 2.523 2.626 -17.594 1.00 42.25 132 GLY B O 1
ATOM 2048 N N . VAL B 1 133 ? 0.321 2.271 -17.968 1.00 32.27 133 VAL B N 1
ATOM 2049 C CA . VAL B 1 133 ? 0.064 3.566 -18.614 1.00 37.95 133 VAL B CA 1
ATOM 2050 C C . VAL B 1 133 ? 0.162 4.732 -17.637 1.00 39.29 133 VAL B C 1
ATOM 2051 O O . VAL B 1 133 ? -0.211 5.857 -17.967 1.00 41.01 133 VAL B O 1
#

Nearest PDB structures (foldseek):
  4lji-assembly1_B  TM=1.008E+00  e=9.754E-28  Thermosynechococcus vestitus BP-1
  6j3y-assembly1_V  TM=9.017E-01  e=5.280E-10  Chaetoceros neogracilis
  1f1c-assembly1_B  TM=9.194E-01  e=3.184E-09  Limnospira maxima
  1mz4-assembly1_A  TM=9.037E-01  e=6.698E-09  Thermosynechococcus vestitus
  8eqm-assembly1_v  TM=8.987E-01  e=4.341E-09  Synechococcus sp. PCC 7335

Sequence (264 aa):
AGVDDNYVIQYLKVTDTVELPVNDRGETKTFTAVDLTRGKRLFEENCKNCHVGGSTLPNPLVSLSLKDLKGATPPRDTIASSLVAFQRSPKSYDGSEESYSCRRVSEDWLTTEQLETLAAFILRAAAVAPGWGVEGVDNYVIQYLKVTDTVELPVNDRGEETKTFTAVDLTRGKRLFEENCKNCHVGGSTLPNPLVSLSLKDLKGATPPRDTTIASSLVAFQRSPKSYDGSEESYSCRRVSSEDWLTTEQLETLAAFILRAAAVAPGWGV

Radius of gyration: 20.05 Å; Cα contacts (8 Å, |Δi|>4): 476; chains: 2; bounding box: 47×47×45 Å

B-factor: mean 25.67, std 10.66, range [9.84, 70.75]

CATH classification: 1.10.760.10

Secondary structure (DSSP, 8-state):
--S-HHHHHTS--SSEEEEE-STTS-EEEEEHHHHHHHHHHHHHHTHHHHGGG--TT-TTS-SSHHHHHTSSS---SHHHHHHHHHS-B-TTSSSB-SSS----TTTS-HHHHHHHHHHHHHHHHHSTTTT--/---HHHHHTS--SSEEEEE-SSSS-EEEEEHHHHHHHHHHHHHHTHHHHGGG--TT-TTS-SSHHHHTTSSS---SHHHHHHHHHS-B-TTSSSB-SSS----TTTS-HHHHHHHHHHHHHHHHH-TTTT-

Foldseek 3Di:
DQADPCCCPFLVFAAWDWFAADDPPHTDIDGSSLLRLLVVVCVVFPCVQQPLQAGNVDRCQTLAQVNQVQAVPHNQHLVSVLVCQQFPAPRPRPGTDPSGHRAHCVRPPSSSSSSNSVNSNSCNVTGPSRSVD/DQDVCLVPFLVFAAWDWFAADPPDDIDIGTSVLLRLLVVVCVVFPCVQQPLQAGNVDRQQTLAQVNQVQAQPRLQHLNSQLVCLCFPADRPRPGTDPPGHRDDCVRPPPSSSSSNSVNSNSCNVTGPRRSD